Protein AF-A0A7W1ZGB7-F1 (afdb_monomer_lite)

Structure (mmCIF, N/CA/C/O backbone):
data_AF-A0A7W1ZGB7-F1
#
_entry.id   AF-A0A7W1ZGB7-F1
#
loop_
_atom_site.group_PDB
_atom_site.id
_atom_site.type_symbol
_atom_site.label_atom_id
_atom_site.label_alt_id
_atom_site.label_comp_id
_atom_site.label_asym_id
_atom_site.label_entity_id
_atom_site.label_seq_id
_atom_site.pdbx_PDB_ins_code
_atom_site.Cartn_x
_atom_site.Cartn_y
_atom_site.Cartn_z
_atom_site.occupancy
_atom_site.B_iso_or_equiv
_atom_site.auth_seq_id
_atom_site.auth_comp_id
_atom_site.auth_asym_id
_atom_site.auth_atom_id
_atom_site.pdbx_PDB_model_num
ATOM 1 N N . MET A 1 1 ? -25.748 7.408 22.560 1.00 82.69 1 MET A N 1
ATOM 2 C CA . MET A 1 1 ? -25.300 7.884 23.889 1.00 82.69 1 MET A CA 1
ATOM 3 C C . MET A 1 1 ? -26.314 7.495 24.973 1.00 82.69 1 MET A C 1
ATOM 5 O O . MET A 1 1 ? -27.475 7.252 24.640 1.00 82.69 1 MET A O 1
ATOM 9 N N . LEU A 1 2 ? -25.886 7.328 26.230 1.00 93.50 2 LEU A N 1
ATOM 10 C CA . LEU A 1 2 ? -26.780 7.116 27.385 1.00 93.50 2 LEU A CA 1
ATOM 11 C C . LEU A 1 2 ? -27.350 8.469 27.834 1.00 93.50 2 LEU A C 1
ATOM 13 O O . LEU A 1 2 ? -26.593 9.432 27.920 1.00 93.50 2 LEU A O 1
ATOM 17 N N . GLN A 1 3 ? -28.654 8.538 28.107 1.00 95.81 3 GLN A N 1
ATOM 18 C CA . GLN A 1 3 ? -29.353 9.766 28.513 1.00 95.81 3 GLN A CA 1
ATOM 19 C C . GLN A 1 3 ? -28.776 10.319 29.817 1.00 95.81 3 GLN A C 1
ATOM 21 O O . GLN A 1 3 ? -28.583 11.521 29.963 1.00 95.81 3 GLN A O 1
ATOM 26 N N . THR A 1 4 ? -28.405 9.428 30.739 1.00 94.75 4 THR A N 1
ATOM 27 C CA . THR A 1 4 ? -27.744 9.786 32.006 1.00 94.75 4 THR A CA 1
ATOM 28 C C . THR A 1 4 ? -26.385 10.477 31.829 1.00 94.75 4 THR A C 1
ATOM 30 O O . THR A 1 4 ? -25.900 11.122 32.759 1.00 94.75 4 THR A O 1
ATOM 33 N N . LEU A 1 5 ? -25.770 10.379 30.644 1.00 94.31 5 LEU A N 1
ATOM 34 C CA . LEU A 1 5 ? -24.453 10.945 30.339 1.00 94.31 5 LEU A CA 1
ATOM 35 C C . LEU A 1 5 ? -24.492 12.108 29.340 1.00 94.31 5 LEU A C 1
ATOM 37 O O . LEU A 1 5 ? -23.458 12.732 29.124 1.00 94.31 5 LEU A O 1
ATOM 41 N N . GLU A 1 6 ? -25.641 12.407 28.734 1.00 93.00 6 GLU A N 1
ATOM 42 C CA . GLU A 1 6 ? -25.754 13.365 27.622 1.00 93.00 6 GLU A CA 1
ATOM 43 C C . GLU A 1 6 ? -25.371 14.798 28.024 1.00 93.00 6 GLU A C 1
ATOM 45 O O . GLU A 1 6 ? -24.725 15.508 27.261 1.00 93.00 6 GLU A O 1
ATOM 50 N N . ASN A 1 7 ? -25.676 15.187 29.266 1.00 92.19 7 ASN A N 1
ATOM 51 C CA . ASN A 1 7 ? -25.374 16.518 29.803 1.00 92.19 7 ASN A CA 1
ATOM 52 C C . ASN A 1 7 ? -24.042 16.590 30.572 1.00 92.19 7 ASN A C 1
ATOM 54 O O . ASN A 1 7 ? -23.754 17.605 31.207 1.00 92.19 7 ASN A O 1
ATOM 58 N N . LYS A 1 8 ? -23.243 15.514 30.581 1.00 93.75 8 LYS A N 1
ATOM 59 C CA . LYS A 1 8 ? -21.970 15.469 31.314 1.00 93.75 8 LYS A CA 1
ATOM 60 C C . LYS A 1 8 ? -20.795 15.810 30.391 1.00 93.75 8 LYS A C 1
ATOM 62 O O . LYS A 1 8 ? -20.775 15.356 29.247 1.00 93.75 8 LYS A O 1
ATOM 67 N N . PRO A 1 9 ? -19.761 16.524 30.879 1.00 93.62 9 PRO A N 1
ATOM 68 C CA . PRO A 1 9 ? -18.512 16.678 30.142 1.00 93.62 9 PRO A CA 1
ATOM 69 C C . PRO A 1 9 ? -17.930 15.318 29.734 1.00 93.62 9 PRO A C 1
ATOM 71 O O . PRO A 1 9 ? -17.933 14.373 30.526 1.00 93.62 9 PRO A O 1
ATOM 74 N N . THR A 1 10 ? -17.349 15.227 28.535 1.00 90.75 10 THR A N 1
ATOM 75 C CA . THR A 1 10 ? -16.784 13.987 27.967 1.00 90.75 10 THR A CA 1
ATOM 76 C C . THR A 1 10 ? -15.859 13.236 28.936 1.00 90.75 10 THR A C 1
ATOM 78 O O . THR A 1 10 ? -15.907 12.011 29.023 1.00 90.75 10 THR A O 1
ATOM 81 N N . GLN A 1 11 ? -15.031 13.952 29.704 1.00 91.88 11 GLN A N 1
ATOM 82 C CA . GLN A 1 11 ? -14.134 13.348 30.699 1.00 91.88 11 GLN A CA 1
ATOM 83 C C . GLN A 1 11 ? -14.883 12.741 31.893 1.00 91.88 11 GLN A C 1
ATOM 85 O O . GLN A 1 11 ? -14.491 11.692 32.401 1.00 91.88 11 GLN A O 1
ATOM 90 N N . GLU A 1 12 ? -15.971 13.371 32.331 1.00 94.62 12 GLU A N 1
ATOM 91 C CA . GLU A 1 12 ? -16.813 12.852 33.406 1.00 94.62 12 GLU A CA 1
ATOM 92 C C . GLU A 1 12 ? -17.603 11.628 32.929 1.00 94.62 12 GLU A C 1
ATOM 94 O O . GLU A 1 12 ? -17.600 10.600 33.602 1.00 94.62 12 GLU A O 1
ATOM 99 N N . ALA A 1 13 ? -18.175 11.677 31.721 1.00 94.62 13 ALA A N 1
ATOM 100 C CA . ALA A 1 13 ? -18.846 10.528 31.114 1.00 94.62 13 ALA A CA 1
ATOM 101 C C . ALA A 1 13 ? -17.911 9.305 30.993 1.00 94.62 13 ALA A C 1
ATOM 103 O O . ALA A 1 13 ? -18.315 8.188 31.319 1.00 94.62 13 ALA A O 1
ATOM 104 N N . LYS A 1 14 ? -16.639 9.509 30.607 1.00 92.69 14 LYS A N 1
ATOM 105 C CA . LYS A 1 14 ? -15.610 8.448 30.581 1.00 92.69 14 LYS A CA 1
ATOM 106 C C . LYS A 1 14 ? -15.359 7.848 31.964 1.00 92.69 14 LYS A C 1
ATOM 108 O O . LYS A 1 14 ? -15.312 6.626 32.088 1.00 92.69 14 LYS A O 1
ATOM 113 N N . LYS A 1 15 ? -15.218 8.683 33.000 1.00 94.88 15 LYS A N 1
ATOM 114 C CA . LYS A 1 15 ? -15.019 8.231 34.389 1.00 94.88 15 LYS A CA 1
ATOM 115 C C . LYS A 1 15 ? -16.202 7.410 34.893 1.00 94.88 15 LYS A C 1
ATOM 117 O O . LYS A 1 15 ? -15.995 6.342 35.460 1.00 94.88 15 LYS A O 1
ATOM 122 N N . VAL A 1 16 ? -17.426 7.868 34.631 1.00 96.38 16 VAL A N 1
ATOM 123 C CA . VAL A 1 16 ? -18.655 7.160 35.014 1.00 96.38 16 VAL A CA 1
ATOM 124 C C . VAL A 1 16 ? -18.748 5.802 34.312 1.00 96.38 16 VAL A C 1
ATOM 126 O O . VAL A 1 16 ? -18.985 4.790 34.964 1.00 96.38 16 VAL A O 1
ATOM 129 N N . LEU A 1 17 ? -18.495 5.734 33.002 1.00 95.50 17 LEU A N 1
ATOM 130 C CA . LEU A 1 17 ? -18.497 4.459 32.275 1.00 95.50 17 LEU A CA 1
ATOM 131 C C . LEU A 1 17 ? -17.384 3.505 32.730 1.00 95.50 17 LEU A C 1
ATOM 133 O O . LEU A 1 17 ? -17.602 2.294 32.781 1.00 95.50 17 LEU A O 1
ATOM 137 N N . ALA A 1 18 ? -16.206 4.027 33.085 1.00 93.81 18 ALA A N 1
ATOM 138 C CA . ALA A 1 18 ? -15.126 3.228 33.659 1.00 93.81 18 ALA A CA 1
ATOM 139 C C . ALA A 1 18 ? -15.509 2.668 35.041 1.00 93.81 18 ALA A C 1
ATOM 141 O O . ALA A 1 18 ? -15.263 1.492 35.314 1.00 93.81 18 ALA A O 1
ATOM 142 N N . ALA A 1 19 ? -16.176 3.467 35.877 1.00 95.56 19 ALA A N 1
ATOM 143 C CA . ALA A 1 19 ? -16.722 3.023 37.157 1.00 95.56 19 ALA A CA 1
ATOM 144 C C . ALA A 1 19 ? -17.759 1.900 36.978 1.00 95.56 19 ALA A C 1
ATOM 146 O O . ALA A 1 19 ? -17.635 0.851 37.607 1.00 95.56 19 ALA A O 1
ATOM 147 N N . VAL A 1 20 ? -18.715 2.061 36.054 1.00 95.88 20 VAL A N 1
ATOM 148 C CA . VAL A 1 20 ? -19.714 1.023 35.726 1.00 95.88 20 VAL A CA 1
ATOM 149 C C . VAL A 1 20 ? -19.057 -0.233 35.145 1.00 95.88 20 VAL A C 1
ATOM 151 O O . VAL A 1 20 ? -19.453 -1.348 35.456 1.00 95.88 20 VAL A O 1
ATOM 154 N N . SER A 1 21 ? -18.014 -0.092 34.327 1.00 94.25 21 SER A N 1
ATOM 155 C CA . SER A 1 21 ? -17.273 -1.258 33.819 1.00 94.25 21 SER A CA 1
ATOM 156 C C . SER A 1 21 ? -16.608 -2.032 34.954 1.00 94.25 21 SER A C 1
ATOM 158 O O . SER A 1 21 ? -16.607 -3.259 34.959 1.00 94.25 21 SER A O 1
ATOM 160 N N . THR A 1 22 ? -16.098 -1.313 35.953 1.00 92.81 22 THR A N 1
ATOM 161 C CA . THR A 1 22 ? -15.449 -1.900 37.126 1.00 92.81 22 THR A CA 1
ATOM 162 C C . THR A 1 22 ? -16.459 -2.657 37.999 1.00 92.81 22 THR A C 1
ATOM 164 O O . THR A 1 22 ? -16.119 -3.725 38.496 1.00 92.81 22 THR A O 1
ATOM 167 N N . THR A 1 23 ? -17.715 -2.202 38.132 1.00 92.94 23 THR A N 1
ATOM 168 C CA . THR A 1 23 ? -18.752 -2.941 38.892 1.00 92.94 23 THR A CA 1
ATOM 169 C C . THR A 1 23 ? -19.219 -4.233 38.219 1.00 92.94 23 THR A C 1
ATOM 171 O O . THR A 1 23 ? -19.685 -5.140 38.903 1.00 92.94 23 THR A O 1
ATOM 174 N N . VAL A 1 24 ? -19.127 -4.328 36.890 1.00 92.50 24 VAL A N 1
ATOM 175 C CA . VAL A 1 24 ? -19.621 -5.489 36.125 1.00 92.50 24 VAL A CA 1
ATOM 176 C C . VAL A 1 24 ? -18.544 -6.565 35.947 1.00 92.50 24 VAL A C 1
ATOM 178 O O . VAL A 1 24 ? -18.868 -7.740 35.765 1.00 92.50 24 VAL A O 1
ATOM 181 N N . LEU A 1 25 ? -17.267 -6.183 35.998 1.00 90.25 25 LEU A N 1
ATOM 182 C CA . LEU A 1 25 ? -16.142 -7.104 35.862 1.00 90.25 25 LEU A CA 1
ATOM 183 C C . LEU A 1 25 ? -15.804 -7.794 37.196 1.00 90.25 25 LEU A C 1
ATOM 185 O O . LEU A 1 25 ? -15.984 -7.199 38.259 1.00 90.25 25 LEU A O 1
ATOM 189 N N . PRO A 1 26 ? -15.264 -9.030 37.168 1.00 86.31 26 PRO A N 1
ATOM 190 C CA . PRO A 1 26 ? -14.752 -9.679 38.370 1.00 86.31 26 PRO A CA 1
ATOM 191 C C . PRO A 1 26 ? -13.661 -8.817 39.010 1.00 86.31 26 PRO A C 1
ATOM 193 O O . PRO A 1 26 ? -12.644 -8.535 38.372 1.00 86.31 26 PRO A O 1
ATOM 196 N N . GLN A 1 27 ? -13.859 -8.408 40.263 1.00 82.25 27 GLN A N 1
ATOM 197 C CA . GLN A 1 27 ? -12.860 -7.647 41.003 1.00 82.25 27 GLN A CA 1
ATOM 198 C C . GLN A 1 27 ? -12.098 -8.555 41.967 1.00 82.25 27 GLN A C 1
ATOM 200 O O . GLN A 1 27 ? -12.702 -9.106 42.884 1.00 82.25 27 GLN A O 1
ATOM 205 N N . PRO A 1 28 ? -10.777 -8.719 41.787 1.00 81.06 28 PRO A N 1
ATOM 206 C CA . PRO A 1 28 ? -9.954 -9.462 42.737 1.00 81.06 28 PRO A CA 1
ATOM 207 C C . PRO A 1 28 ? -9.665 -8.679 44.030 1.00 81.06 28 PRO A C 1
ATOM 209 O O . PRO A 1 28 ? -9.098 -9.250 44.957 1.00 81.06 28 PRO A O 1
ATOM 212 N N . PHE A 1 29 ? -10.026 -7.392 44.097 1.00 86.00 29 PHE A N 1
ATOM 213 C CA . PHE A 1 29 ? -9.748 -6.507 45.228 1.00 86.00 29 PHE A CA 1
ATOM 214 C C . PHE A 1 29 ? -10.970 -5.649 45.559 1.00 86.00 29 PHE A C 1
ATOM 216 O O . PHE A 1 29 ? -11.677 -5.225 44.646 1.00 86.00 29 PHE A O 1
ATOM 223 N N . ASP A 1 30 ? -11.155 -5.329 46.839 1.00 83.88 30 ASP A N 1
ATOM 224 C CA . ASP A 1 30 ? -12.135 -4.338 47.281 1.00 83.88 30 ASP A CA 1
ATOM 225 C C . ASP A 1 30 ? -11.638 -2.936 46.913 1.00 83.88 30 ASP A C 1
ATOM 227 O O . ASP A 1 30 ? -10.814 -2.331 47.602 1.00 83.88 30 ASP A O 1
ATOM 231 N N . VAL A 1 31 ? -12.098 -2.428 45.770 1.00 85.50 31 VAL A N 1
ATOM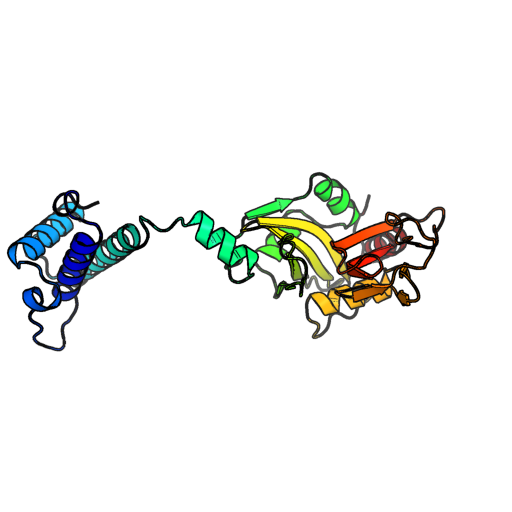 232 C CA . VAL A 1 31 ? -11.797 -1.071 45.311 1.00 85.50 31 VAL A CA 1
ATOM 233 C C . VAL A 1 31 ? -13.003 -0.184 45.585 1.00 85.50 31 VAL A C 1
ATOM 235 O O . VAL A 1 31 ? -14.086 -0.432 45.061 1.00 85.50 31 VAL A O 1
ATOM 238 N N . ASP A 1 32 ? -12.810 0.907 46.329 1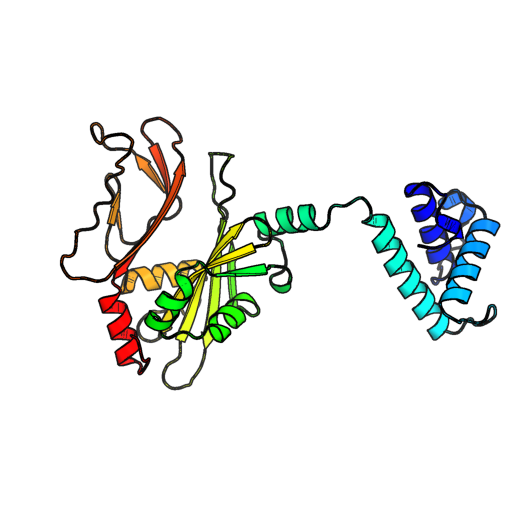.00 91.12 32 ASP A N 1
ATOM 239 C CA . ASP A 1 32 ? -13.798 1.985 46.387 1.00 91.12 32 ASP A CA 1
ATOM 240 C C . ASP A 1 32 ? -13.850 2.708 45.029 1.00 91.12 32 ASP A C 1
ATOM 242 O O . ASP A 1 32 ? -13.039 3.583 44.700 1.00 91.12 32 ASP A O 1
ATOM 246 N N . ILE A 1 33 ? -14.812 2.291 44.207 1.00 89.12 33 ILE A N 1
ATOM 247 C CA . ILE A 1 33 ? -15.031 2.785 42.846 1.00 89.12 33 ILE A CA 1
ATOM 248 C C . ILE A 1 33 ? -15.384 4.279 42.864 1.00 89.12 33 ILE A C 1
ATOM 250 O O . ILE A 1 33 ? -14.965 5.021 41.971 1.00 89.12 33 ILE A O 1
ATOM 254 N N . THR A 1 34 ? -16.119 4.739 43.879 1.00 89.50 34 THR A N 1
ATOM 255 C CA . THR A 1 34 ? -16.595 6.127 43.952 1.00 89.50 34 THR A CA 1
ATOM 256 C C . THR A 1 34 ? -15.434 7.096 44.142 1.00 89.50 34 THR A C 1
ATOM 258 O O . THR A 1 34 ? -15.279 8.035 43.354 1.00 89.50 34 THR A O 1
ATOM 261 N N . SER A 1 35 ? -14.543 6.797 45.091 1.00 90.12 35 SER A N 1
ATOM 262 C CA . SER A 1 35 ? -13.324 7.566 45.347 1.00 90.12 35 SER A CA 1
ATOM 263 C C . SER A 1 35 ? -12.351 7.510 44.165 1.00 90.12 35 SER A C 1
ATOM 265 O O . SER A 1 35 ? -11.866 8.545 43.702 1.00 90.12 35 SER A O 1
ATOM 267 N N . ARG A 1 36 ? -12.124 6.320 43.586 1.00 90.75 36 ARG A N 1
ATOM 268 C CA . ARG A 1 36 ? -11.161 6.133 42.485 1.00 90.75 36 ARG A CA 1
ATOM 269 C C . ARG A 1 36 ? -11.513 6.922 41.225 1.00 90.75 36 ARG A C 1
ATOM 271 O O . ARG A 1 36 ? -10.620 7.456 40.567 1.00 90.75 36 ARG A O 1
ATOM 278 N N . TYR A 1 37 ? -12.791 6.953 40.854 1.00 91.69 37 TYR A N 1
ATOM 279 C CA . TYR A 1 37 ? -13.240 7.593 39.614 1.00 91.69 37 TYR A CA 1
ATOM 280 C C . TYR A 1 37 ? -13.856 8.979 39.838 1.00 91.69 37 TYR A C 1
ATOM 282 O O . TYR A 1 37 ? -14.123 9.676 38.859 1.00 91.69 37 TYR A O 1
ATOM 290 N N . GLY A 1 38 ? -14.038 9.408 41.093 1.00 93.69 38 GLY A N 1
ATOM 291 C CA . GLY A 1 38 ? -14.676 10.680 41.435 1.00 93.69 38 GLY A CA 1
ATOM 292 C C . GLY A 1 38 ? -16.131 10.730 40.966 1.00 93.69 38 GLY A C 1
ATOM 293 O O . GLY A 1 38 ? -16.531 11.682 40.301 1.00 93.69 38 GLY A O 1
ATOM 294 N N . THR A 1 39 ? -16.897 9.672 41.240 1.00 94.50 39 THR A N 1
ATOM 295 C CA . THR A 1 39 ? -18.313 9.544 40.859 1.00 94.50 39 THR A CA 1
ATOM 296 C C . THR A 1 39 ? -19.152 9.050 42.036 1.00 94.50 39 THR A C 1
ATOM 298 O O . THR A 1 39 ? -18.599 8.564 43.016 1.00 94.50 39 THR A O 1
ATOM 301 N N . THR A 1 40 ? -20.479 9.167 41.961 1.00 95.75 40 THR A N 1
ATOM 302 C CA . THR A 1 40 ? -21.388 8.690 43.014 1.00 95.75 40 THR A CA 1
ATOM 303 C C . THR A 1 40 ? -21.944 7.311 42.680 1.00 95.75 40 THR A C 1
ATOM 305 O O . THR A 1 40 ? -22.178 6.989 41.513 1.00 95.75 40 THR A O 1
ATOM 308 N N . GLU A 1 41 ? -22.209 6.504 43.708 1.00 95.12 41 GLU A N 1
ATOM 309 C CA . GLU A 1 41 ? -22.845 5.191 43.551 1.00 95.12 41 GLU A CA 1
ATOM 310 C C . GLU A 1 41 ? -24.220 5.304 42.870 1.00 95.12 41 GLU A C 1
ATOM 312 O O . GLU A 1 41 ? -24.550 4.517 41.986 1.00 95.12 41 GLU A O 1
ATOM 317 N N . GLU A 1 42 ? -24.983 6.355 43.189 1.00 96.50 42 GLU A N 1
ATOM 318 C CA . GLU A 1 42 ? -26.256 6.675 42.534 1.00 96.50 42 GLU A CA 1
ATOM 319 C C . GLU A 1 42 ? -26.097 6.862 41.017 1.00 96.50 42 GLU A C 1
ATOM 321 O O . GLU A 1 42 ? -26.870 6.304 40.235 1.00 96.50 42 GLU A O 1
ATOM 326 N N . THR A 1 43 ? -25.063 7.592 40.582 1.00 95.56 43 THR A N 1
ATOM 327 C CA . THR A 1 43 ? -24.790 7.800 39.152 1.00 95.56 43 THR A CA 1
ATOM 328 C C . THR A 1 43 ? -24.437 6.479 38.473 1.00 95.56 43 THR A C 1
ATOM 330 O O . THR A 1 43 ? -24.973 6.170 37.410 1.00 95.56 43 THR A O 1
ATOM 333 N N . VAL A 1 44 ? -23.568 5.675 39.094 1.00 96.31 44 VAL A N 1
ATOM 334 C CA . VAL A 1 44 ? -23.162 4.357 38.580 1.00 96.31 44 VAL A CA 1
ATOM 335 C C . VAL A 1 44 ? -24.373 3.430 38.437 1.00 96.31 44 VAL A C 1
ATOM 337 O O . VAL A 1 44 ? -24.571 2.836 37.375 1.00 96.31 44 VAL A O 1
ATOM 340 N N . ASN A 1 45 ? -25.226 3.360 39.460 1.00 96.06 45 ASN A N 1
ATOM 341 C CA . ASN A 1 45 ? -26.428 2.528 39.461 1.00 96.06 45 ASN A CA 1
ATOM 342 C C . ASN A 1 45 ? -27.461 3.001 38.431 1.00 96.06 45 ASN A C 1
ATOM 344 O O . ASN A 1 45 ? -28.043 2.176 37.727 1.00 96.06 45 ASN A O 1
ATOM 348 N N . SER A 1 46 ? -27.646 4.315 38.281 1.00 97.19 46 SER A N 1
ATOM 349 C CA . SER A 1 46 ? -28.543 4.901 37.277 1.00 97.19 46 SER A CA 1
ATOM 350 C C . SER A 1 46 ? -28.100 4.567 35.846 1.00 97.19 46 SER A C 1
ATOM 352 O O . SER A 1 46 ? -28.904 4.121 35.022 1.00 97.19 46 SER A O 1
ATOM 354 N N . VAL A 1 47 ? -26.798 4.680 35.566 1.00 97.12 47 VAL A N 1
ATOM 355 C CA . VAL A 1 47 ? -26.210 4.341 34.260 1.00 97.12 47 VAL A CA 1
ATOM 356 C C . VAL A 1 47 ? -26.332 2.841 33.983 1.00 97.12 47 VAL A C 1
ATOM 358 O O . VAL A 1 47 ? -26.748 2.449 32.893 1.00 97.12 47 VAL A O 1
ATOM 361 N N . LEU A 1 48 ? -26.032 1.985 34.966 1.00 97.25 48 LEU A N 1
ATOM 362 C CA . LEU A 1 48 ? -26.175 0.533 34.826 1.00 97.25 48 LEU A CA 1
ATOM 363 C C . LEU A 1 48 ? -27.637 0.119 34.595 1.00 97.25 48 LEU A C 1
ATOM 365 O O . LEU A 1 48 ? -27.911 -0.728 33.740 1.00 97.25 48 LEU A O 1
ATOM 369 N N . ALA A 1 49 ? -28.581 0.736 35.309 1.00 97.75 49 ALA A N 1
ATOM 370 C CA . ALA A 1 49 ? -30.009 0.500 35.129 1.00 97.75 49 ALA A CA 1
ATOM 371 C C . ALA A 1 49 ? -30.481 0.916 33.727 1.00 97.75 49 ALA A C 1
ATOM 373 O O . ALA A 1 49 ? -31.254 0.187 33.097 1.00 97.75 49 ALA A O 1
ATOM 374 N N . GLU A 1 50 ? -29.986 2.044 33.205 1.00 98.12 50 GLU A N 1
ATOM 375 C CA . GLU A 1 50 ? -30.251 2.465 31.829 1.00 98.12 50 GLU A CA 1
ATOM 376 C C . GLU A 1 50 ? -29.697 1.458 30.808 1.00 98.12 50 GLU A C 1
ATOM 378 O O . GLU A 1 50 ? -30.413 1.097 29.870 1.00 98.12 50 GLU A O 1
ATOM 383 N N . ILE A 1 51 ? -28.462 0.972 30.990 1.00 97.69 51 ILE A N 1
ATOM 384 C CA . ILE A 1 51 ? -27.847 -0.033 30.106 1.00 97.69 51 ILE A CA 1
ATOM 385 C C . ILE A 1 51 ? -28.680 -1.316 30.093 1.00 97.69 51 ILE A C 1
ATOM 387 O O . ILE A 1 51 ? -29.036 -1.805 29.019 1.00 97.69 51 ILE A O 1
ATOM 391 N N . ARG A 1 52 ? -29.052 -1.836 31.270 1.00 98.00 52 ARG A N 1
ATOM 392 C CA . ARG A 1 52 ? -29.910 -3.026 31.391 1.00 98.00 52 ARG A CA 1
ATOM 393 C C . ARG A 1 52 ? -31.234 -2.840 30.654 1.00 98.00 52 ARG A C 1
ATOM 395 O O . ARG A 1 52 ? -31.610 -3.698 29.859 1.00 98.00 52 ARG A O 1
ATOM 402 N N . ARG A 1 53 ? -31.892 -1.688 30.836 1.00 98.25 53 ARG A N 1
ATOM 403 C CA . ARG A 1 53 ? -33.136 -1.339 30.133 1.00 98.25 53 ARG A CA 1
ATOM 404 C C . ARG A 1 53 ? -32.950 -1.314 28.614 1.00 98.25 53 ARG A C 1
ATOM 406 O O . ARG A 1 53 ? -33.775 -1.881 27.906 1.00 98.25 53 ARG A O 1
ATOM 413 N N . LYS A 1 54 ? -31.872 -0.703 28.107 1.00 97.69 54 LYS A N 1
ATOM 414 C CA . LYS A 1 54 ? -31.574 -0.660 26.662 1.00 97.69 54 LYS A CA 1
ATOM 415 C C . LYS A 1 54 ? -31.293 -2.039 26.066 1.00 97.69 54 LYS A C 1
ATOM 417 O O . LYS A 1 54 ? -31.658 -2.285 24.923 1.00 97.69 54 LYS A O 1
ATOM 422 N N . LEU A 1 55 ? -30.658 -2.925 26.829 1.00 97.50 55 LEU A N 1
ATOM 423 C CA . LEU A 1 55 ? -30.325 -4.284 26.396 1.00 97.50 55 LEU A CA 1
ATOM 424 C C . LEU A 1 55 ? -31.456 -5.302 26.630 1.00 97.50 55 LEU A C 1
ATOM 426 O O . LEU A 1 55 ? -31.296 -6.467 26.266 1.00 97.50 55 LEU A O 1
ATOM 430 N N . GLY A 1 56 ? -32.575 -4.894 27.243 1.00 97.94 56 GLY A N 1
ATOM 431 C CA . GLY A 1 56 ? -33.678 -5.793 27.597 1.00 97.94 56 GLY A CA 1
ATOM 432 C C . GLY A 1 56 ? -33.311 -6.821 28.675 1.00 97.94 56 GLY A C 1
ATOM 433 O O . GLY A 1 56 ? -33.829 -7.933 28.665 1.00 97.94 56 GLY A O 1
ATOM 434 N N . ILE A 1 57 ? -32.389 -6.477 29.578 1.00 98.12 57 ILE A N 1
ATOM 435 C CA . ILE A 1 57 ? -31.907 -7.347 30.659 1.00 98.12 57 ILE A CA 1
ATOM 436 C C . ILE A 1 57 ? -32.677 -7.013 31.944 1.00 98.12 57 ILE A C 1
ATOM 438 O O . ILE A 1 57 ? -32.740 -5.850 32.347 1.00 98.12 57 ILE A O 1
ATOM 442 N N . ALA A 1 58 ? -33.244 -8.023 32.612 1.00 98.06 58 ALA A N 1
ATOM 443 C CA . ALA A 1 58 ? -33.940 -7.836 33.889 1.00 98.06 58 ALA A CA 1
ATOM 444 C C . ALA A 1 58 ? -32.976 -7.327 34.978 1.00 98.06 58 ALA A C 1
ATOM 446 O O . ALA A 1 58 ? -31.792 -7.651 34.960 1.00 98.06 58 ALA A O 1
ATOM 447 N N . GLN A 1 59 ? -33.449 -6.536 35.947 1.00 96.12 59 GLN A N 1
ATOM 448 C CA . GLN A 1 59 ? -32.564 -5.909 36.950 1.00 96.12 59 GLN A CA 1
ATOM 449 C C . GLN A 1 59 ? -31.818 -6.922 37.832 1.00 96.12 59 GLN A C 1
ATOM 451 O O . GLN A 1 59 ? -30.672 -6.690 38.203 1.00 96.12 59 GLN A O 1
ATOM 456 N N . ASN A 1 60 ? -32.441 -8.067 38.100 1.00 96.12 60 ASN A N 1
ATOM 457 C CA . ASN A 1 60 ? -31.900 -9.173 38.890 1.00 96.12 60 ASN A CA 1
ATOM 458 C C . ASN A 1 60 ? -31.214 -10.265 38.045 1.00 96.12 60 ASN A C 1
ATOM 460 O O . ASN A 1 60 ? -30.834 -11.304 38.582 1.00 96.12 60 ASN A O 1
ATOM 464 N N . ASP A 1 61 ? -31.066 -10.076 36.729 1.00 97.19 61 ASP A N 1
ATOM 465 C CA . ASP A 1 61 ? -30.340 -11.024 35.882 1.00 97.19 61 ASP A CA 1
ATOM 466 C C . ASP A 1 61 ? -28.828 -10.820 36.054 1.00 97.19 61 ASP A C 1
ATOM 468 O O . ASP A 1 61 ? -28.242 -9.846 35.567 1.00 97.19 61 ASP A O 1
ATOM 472 N N . HIS A 1 62 ? -28.199 -11.734 36.786 1.00 95.19 62 HIS A N 1
ATOM 473 C CA . HIS A 1 62 ? -26.753 -11.776 37.008 1.00 95.19 62 HIS A CA 1
ATOM 474 C C . HIS A 1 62 ? -26.084 -12.915 36.226 1.00 95.19 62 HIS A C 1
ATOM 476 O O . HIS A 1 62 ? -24.976 -13.336 36.558 1.00 95.19 62 HIS A O 1
ATOM 482 N N . SER A 1 63 ? -26.748 -13.442 35.193 1.00 96.25 63 SER A N 1
ATOM 483 C CA . SER A 1 63 ? -26.181 -14.493 34.353 1.00 96.25 63 SER A CA 1
ATOM 484 C C . SER A 1 63 ? -24.920 -14.014 33.623 1.00 96.25 63 SER A C 1
ATOM 486 O O . SER A 1 63 ? -24.771 -12.838 33.276 1.00 96.25 63 SER A O 1
ATOM 488 N N . ARG A 1 64 ? -24.014 -14.952 33.308 1.00 94.69 64 ARG A N 1
ATOM 489 C CA . ARG A 1 64 ? -22.815 -14.661 32.498 1.00 94.69 64 ARG A CA 1
ATOM 490 C C . ARG A 1 64 ? -23.165 -14.047 31.140 1.00 94.69 64 ARG A C 1
ATOM 492 O O . ARG A 1 64 ? -22.430 -13.203 30.640 1.00 94.69 64 ARG A O 1
ATOM 499 N N . GLN A 1 65 ? -24.290 -14.453 30.550 1.00 96.69 65 GLN A N 1
ATOM 500 C CA . GLN A 1 65 ? -24.749 -13.921 29.269 1.00 96.69 65 GLN A CA 1
ATOM 501 C C . GLN A 1 65 ? -25.161 -12.446 29.384 1.00 96.69 65 GLN A C 1
ATOM 503 O O . GLN A 1 65 ? -24.782 -11.645 28.529 1.00 96.69 65 GLN A O 1
ATOM 508 N N . ALA A 1 66 ? -25.895 -12.076 30.438 1.00 96.25 66 ALA A N 1
ATOM 509 C CA . ALA A 1 66 ? -26.243 -10.685 30.716 1.00 96.25 66 ALA A CA 1
ATOM 510 C C . ALA A 1 66 ? -24.992 -9.831 30.965 1.00 96.25 66 ALA A C 1
ATOM 512 O O . ALA A 1 66 ? -24.848 -8.768 30.361 1.00 96.25 66 ALA A O 1
ATOM 513 N N . GLN A 1 67 ? -24.054 -10.325 31.780 1.00 95.19 67 GLN A N 1
ATOM 514 C CA . GLN A 1 67 ? -22.778 -9.648 32.034 1.00 95.19 67 GLN A CA 1
ATOM 515 C C . GLN A 1 67 ? -21.981 -9.421 30.743 1.00 95.19 67 GLN A C 1
ATOM 517 O O . GLN A 1 67 ? -21.550 -8.297 30.499 1.00 95.19 67 GLN A O 1
ATOM 522 N N . SER A 1 68 ? -21.849 -10.439 29.883 1.00 94.75 68 SER A N 1
ATOM 523 C CA . SER A 1 68 ? -21.153 -10.312 28.593 1.00 94.75 68 SER A CA 1
ATOM 524 C C . SER A 1 68 ? -21.762 -9.208 27.730 1.00 94.75 68 SER A C 1
ATOM 526 O O . SER A 1 68 ? -21.044 -8.332 27.262 1.00 94.75 68 SER A O 1
ATOM 528 N N . LYS A 1 69 ? -23.094 -9.186 27.585 1.00 96.94 69 LYS A N 1
ATOM 529 C CA . LYS A 1 69 ? -23.791 -8.150 26.804 1.00 96.94 69 LYS A CA 1
ATOM 530 C C . LYS A 1 69 ? -23.568 -6.742 27.364 1.00 96.94 69 LYS A C 1
ATOM 532 O O . LYS A 1 69 ? -23.415 -5.797 26.593 1.00 96.94 69 LYS A O 1
ATOM 537 N N . ILE A 1 70 ? -23.565 -6.594 28.691 1.00 97.25 70 ILE A N 1
ATOM 538 C CA . ILE A 1 70 ? -23.301 -5.308 29.352 1.00 97.25 70 ILE A CA 1
ATOM 539 C C . ILE A 1 70 ? -21.857 -4.864 29.095 1.00 97.25 70 ILE A C 1
ATOM 541 O O . ILE A 1 70 ? -21.639 -3.707 28.744 1.00 97.25 70 ILE A O 1
ATOM 545 N N . VAL A 1 71 ? -20.882 -5.770 29.220 1.00 95.19 71 VAL A N 1
ATOM 546 C CA . VAL A 1 71 ? -19.464 -5.481 28.950 1.00 95.19 71 VAL A CA 1
ATOM 547 C C . VAL A 1 71 ? -19.251 -5.081 27.489 1.00 95.19 71 VAL A C 1
ATOM 549 O O . VAL A 1 71 ? -18.592 -4.074 27.235 1.00 95.19 71 VAL A O 1
ATOM 552 N N . ASP A 1 72 ? -19.856 -5.793 26.537 1.00 94.50 72 ASP A N 1
ATOM 553 C CA . ASP A 1 72 ? -19.775 -5.459 25.110 1.00 94.50 72 ASP A CA 1
ATOM 554 C C . ASP A 1 72 ? -20.357 -4.064 24.831 1.00 94.50 72 ASP A C 1
ATOM 556 O O . ASP A 1 72 ? -19.749 -3.244 24.138 1.00 94.50 72 ASP A O 1
ATOM 560 N N . PHE A 1 73 ? -21.513 -3.750 25.425 1.00 96.50 73 PHE A N 1
ATOM 561 C CA . PHE A 1 73 ? -22.138 -2.433 25.307 1.00 96.50 73 PHE A CA 1
ATOM 562 C C . PHE A 1 73 ? -21.267 -1.318 25.903 1.00 96.50 73 PHE A C 1
ATOM 564 O O . PHE A 1 73 ? -21.094 -0.263 25.284 1.00 96.50 73 PHE A O 1
ATOM 571 N N . LEU A 1 74 ? -20.706 -1.541 27.095 1.00 95.38 74 LEU A N 1
ATOM 572 C CA . LEU A 1 74 ? -19.816 -0.594 27.766 1.00 95.38 74 LEU A CA 1
ATOM 573 C C . LEU A 1 74 ? -18.540 -0.361 26.960 1.00 95.38 74 LEU A C 1
ATOM 575 O O . LEU A 1 74 ? -18.156 0.789 26.775 1.00 95.38 74 LEU A O 1
ATOM 579 N N . SER A 1 75 ? -17.927 -1.420 26.431 1.00 91.56 75 SER A N 1
ATOM 580 C CA . SER A 1 75 ? -16.733 -1.349 25.584 1.00 91.56 75 SER A CA 1
ATOM 581 C C . SER A 1 75 ? -16.976 -0.514 24.321 1.00 91.56 75 SER A C 1
ATOM 583 O O . SER A 1 75 ? -16.193 0.389 24.000 1.00 91.56 75 SER A O 1
ATOM 585 N N . ASN A 1 76 ? -18.111 -0.739 23.649 1.00 91.94 76 ASN A N 1
ATOM 586 C CA . ASN A 1 76 ? -18.521 0.046 22.484 1.00 91.94 76 ASN A CA 1
ATOM 587 C C . ASN A 1 76 ? -18.779 1.515 22.849 1.00 91.94 76 ASN A C 1
ATOM 589 O O . ASN A 1 76 ? -18.239 2.410 22.202 1.00 91.94 76 ASN A O 1
ATOM 593 N N . THR A 1 77 ? -19.522 1.778 23.928 1.00 93.19 77 THR A N 1
ATOM 594 C CA . THR A 1 77 ? -19.845 3.149 24.369 1.00 93.19 77 THR A CA 1
ATOM 595 C C . THR A 1 77 ? -18.595 3.911 24.823 1.00 93.19 77 THR A C 1
ATOM 597 O O . THR A 1 77 ? -18.412 5.079 24.477 1.00 93.19 77 THR A O 1
ATOM 600 N N . LEU A 1 78 ? -17.699 3.260 25.572 1.00 89.94 78 LEU A N 1
ATOM 601 C CA . LEU A 1 78 ? -16.410 3.827 25.970 1.00 89.94 78 LEU A CA 1
ATOM 602 C C . LEU A 1 78 ? -15.560 4.147 24.749 1.00 89.94 78 LEU A C 1
ATOM 604 O O . LEU A 1 78 ? -14.968 5.222 24.708 1.00 89.94 78 LEU A O 1
ATOM 608 N N . SER A 1 79 ? -15.518 3.262 23.752 1.00 86.50 79 SER A N 1
ATOM 609 C CA . SER A 1 79 ? -14.813 3.524 22.496 1.00 86.50 79 SER A CA 1
ATOM 610 C C . SER A 1 79 ? -15.412 4.725 21.762 1.00 86.50 79 SER A C 1
ATOM 612 O O . SER A 1 79 ? -14.677 5.630 21.376 1.00 86.50 79 SER A O 1
ATOM 614 N N . GLU A 1 80 ? -16.737 4.790 21.622 1.00 88.50 80 GLU A N 1
ATOM 615 C CA . GLU A 1 80 ? -17.427 5.918 20.984 1.00 88.50 80 GLU A CA 1
ATOM 616 C C . GLU A 1 80 ? -17.086 7.254 21.649 1.00 88.50 80 GLU A C 1
ATOM 618 O O . GLU A 1 80 ? -16.655 8.175 20.963 1.00 88.50 80 GLU A O 1
ATOM 623 N N . ILE A 1 81 ? -17.197 7.348 22.977 1.00 88.62 81 ILE A N 1
ATOM 624 C CA . ILE A 1 81 ? -16.912 8.586 23.719 1.00 88.62 81 ILE A CA 1
ATOM 625 C C . ILE A 1 81 ? -15.405 8.884 23.768 1.00 88.62 81 ILE A C 1
ATOM 627 O O . ILE A 1 81 ? -14.983 10.041 23.752 1.00 88.62 81 ILE A O 1
ATOM 631 N N . THR A 1 82 ? -14.555 7.857 23.825 1.00 83.50 82 THR A N 1
ATOM 632 C CA . THR A 1 82 ? -13.092 8.026 23.815 1.00 83.50 82 THR A CA 1
ATOM 633 C C . THR A 1 82 ? -12.600 8.615 22.509 1.00 83.50 82 THR A C 1
ATOM 635 O O . THR A 1 82 ? -11.729 9.484 22.540 1.00 83.50 82 THR A O 1
ATOM 638 N N . PHE A 1 83 ? -13.206 8.209 21.397 1.00 83.19 83 PHE A N 1
ATOM 639 C CA . PHE A 1 83 ? -12.834 8.647 20.059 1.00 83.19 83 PHE A CA 1
ATOM 640 C C . PHE A 1 83 ? -13.803 9.672 19.453 1.00 83.19 83 PHE A C 1
ATOM 642 O O . PHE A 1 83 ? -13.695 9.934 18.260 1.00 83.19 83 PHE A O 1
ATOM 649 N N . ALA A 1 84 ? -14.722 10.254 20.235 1.00 82.19 84 ALA A N 1
ATOM 650 C CA . ALA A 1 84 ? -15.697 11.233 19.742 1.00 82.19 84 ALA A CA 1
ATOM 651 C C . ALA A 1 84 ? -15.017 12.483 19.160 1.00 82.19 84 ALA A C 1
ATOM 653 O O . ALA A 1 84 ? -15.379 12.933 18.078 1.00 82.19 84 ALA A O 1
ATOM 654 N N . ASP A 1 85 ? -13.976 12.973 19.838 1.00 81.06 85 ASP A N 1
ATOM 655 C CA . ASP A 1 85 ? -13.197 14.148 19.419 1.00 81.06 85 ASP A CA 1
ATOM 656 C C . ASP A 1 85 ? -12.030 13.789 18.484 1.00 81.06 85 ASP A C 1
ATOM 658 O O . ASP A 1 85 ? -11.299 14.656 18.006 1.00 81.06 85 ASP A O 1
ATOM 662 N N . VAL A 1 86 ? -11.803 12.493 18.249 1.00 84.38 86 VAL A N 1
ATOM 663 C CA . VAL A 1 86 ? -10.738 12.035 17.363 1.00 84.38 86 VAL A CA 1
ATOM 664 C C . VAL A 1 86 ? -11.294 11.979 15.954 1.00 84.38 86 VAL A C 1
ATOM 666 O O . VAL A 1 86 ? -12.114 11.120 15.632 1.00 84.38 86 VAL A O 1
ATOM 669 N N . ASP A 1 87 ? -10.782 12.845 15.084 1.00 88.06 87 ASP A N 1
ATOM 670 C CA . ASP A 1 87 ? -11.034 12.735 13.654 1.00 88.06 87 ASP A CA 1
ATOM 671 C C . ASP A 1 87 ? -10.436 11.415 13.133 1.00 88.06 87 ASP A C 1
ATOM 673 O O . ASP A 1 87 ? -9.243 11.290 12.833 1.00 88.06 87 ASP A O 1
ATOM 677 N N . LYS A 1 88 ? -11.289 10.387 13.059 1.00 88.12 88 LYS A N 1
ATOM 678 C CA . LYS A 1 88 ? -10.931 9.048 12.578 1.00 88.12 88 LYS A CA 1
ATOM 679 C C . LYS A 1 88 ? -10.364 9.107 11.162 1.00 88.12 88 LYS A C 1
ATOM 681 O O . LYS A 1 88 ? -9.496 8.298 10.841 1.00 88.12 88 LYS A O 1
ATOM 686 N N . MET A 1 89 ? -10.818 10.046 10.331 1.00 89.88 89 MET A N 1
ATOM 687 C CA . MET A 1 89 ? -10.314 10.214 8.971 1.00 89.88 89 MET A CA 1
ATOM 688 C C . MET A 1 89 ? -8.902 10.786 8.993 1.00 89.88 89 MET A C 1
ATOM 690 O O . MET A 1 89 ? -8.028 10.218 8.343 1.00 89.88 89 MET A O 1
ATOM 694 N N . ALA A 1 90 ? -8.632 11.799 9.818 1.00 90.94 90 ALA A N 1
ATOM 695 C CA . ALA A 1 90 ? -7.277 12.320 10.008 1.00 90.94 90 ALA A CA 1
ATOM 696 C C . ALA A 1 90 ? -6.318 11.260 10.581 1.00 90.94 90 ALA A C 1
ATOM 698 O O . ALA A 1 90 ? -5.167 11.151 10.149 1.00 90.94 90 ALA A O 1
ATOM 699 N N . VAL A 1 91 ? -6.779 10.424 11.521 1.00 90.31 91 VAL A N 1
ATOM 700 C CA . VAL A 1 91 ? -5.974 9.309 12.047 1.00 90.31 91 VAL A CA 1
ATOM 701 C C . VAL A 1 91 ? -5.685 8.278 10.959 1.00 90.31 91 VAL A C 1
ATOM 703 O O . VAL A 1 91 ? -4.532 7.867 10.819 1.00 90.31 91 VAL A O 1
ATOM 706 N N . ARG A 1 92 ? -6.691 7.880 10.170 1.00 93.56 92 ARG A N 1
ATOM 707 C CA . ARG A 1 92 ? -6.511 6.943 9.049 1.00 93.56 92 ARG A CA 1
ATOM 708 C C . ARG A 1 92 ? -5.582 7.511 7.987 1.00 93.56 92 ARG A C 1
ATOM 710 O O . ARG A 1 92 ? -4.687 6.793 7.563 1.00 93.56 92 ARG A O 1
ATOM 717 N N . ALA A 1 93 ? -5.738 8.781 7.624 1.00 92.00 93 ALA A N 1
ATOM 718 C CA . ALA A 1 93 ? -4.862 9.480 6.693 1.00 92.00 93 ALA A CA 1
ATOM 719 C C . ALA A 1 93 ? -3.411 9.466 7.182 1.00 92.00 93 ALA A C 1
ATOM 721 O O . ALA A 1 93 ? -2.519 9.023 6.467 1.00 92.00 93 ALA A O 1
ATOM 722 N N . ARG A 1 94 ? -3.171 9.832 8.446 1.00 90.56 94 ARG A N 1
ATOM 723 C CA . ARG A 1 94 ? -1.827 9.827 9.041 1.00 90.56 94 ARG A CA 1
ATOM 724 C C . ARG A 1 94 ? -1.205 8.431 9.099 1.00 90.56 94 ARG A C 1
ATOM 726 O O . ARG A 1 94 ? -0.019 8.280 8.808 1.00 90.56 94 ARG A O 1
ATOM 733 N N . LEU A 1 95 ? -1.969 7.421 9.522 1.00 93.38 95 LEU A N 1
ATOM 734 C CA . LEU A 1 95 ? -1.496 6.033 9.566 1.00 93.38 95 LEU A CA 1
ATOM 735 C C . LEU A 1 95 ? -1.224 5.502 8.159 1.00 93.38 95 LEU A C 1
ATOM 737 O O . LEU A 1 95 ? -0.198 4.863 7.938 1.00 93.38 95 LEU A O 1
ATOM 741 N N . GLY A 1 96 ? -2.114 5.806 7.216 1.00 93.38 96 GLY A N 1
ATOM 742 C CA . GLY A 1 96 ? -1.985 5.420 5.821 1.00 93.38 96 GLY A CA 1
ATOM 743 C C . GLY A 1 96 ? -0.744 6.047 5.205 1.00 93.38 96 GLY A C 1
ATOM 744 O O . GLY A 1 96 ? 0.128 5.332 4.733 1.00 93.38 96 GLY A O 1
ATOM 745 N N . GLN A 1 97 ? -0.542 7.351 5.366 1.00 89.50 97 GLN A N 1
ATOM 746 C CA . GLN A 1 97 ? 0.638 8.041 4.855 1.00 89.50 97 GLN A CA 1
ATOM 747 C C . GLN A 1 97 ? 1.952 7.431 5.367 1.00 89.50 97 GLN A C 1
ATOM 749 O O . GLN A 1 97 ? 2.911 7.267 4.608 1.00 89.50 97 GLN A O 1
ATOM 754 N N . ARG A 1 98 ? 1.986 7.029 6.642 1.00 89.94 98 ARG A N 1
ATOM 755 C CA . ARG A 1 98 ? 3.138 6.361 7.268 1.00 89.94 98 ARG A CA 1
ATOM 756 C C . ARG A 1 98 ? 3.340 4.910 6.823 1.00 89.94 98 ARG A C 1
ATOM 758 O O . ARG A 1 98 ? 4.408 4.363 7.095 1.00 89.94 98 ARG A O 1
ATOM 765 N N . GLY A 1 99 ? 2.361 4.299 6.157 1.00 92.19 99 GLY A N 1
ATOM 766 C CA . GLY A 1 99 ? 2.361 2.874 5.827 1.00 92.19 99 GLY A CA 1
ATOM 767 C C . GLY A 1 99 ? 2.029 1.969 7.018 1.00 92.19 99 GLY A C 1
ATOM 768 O O . GLY A 1 99 ? 2.297 0.778 6.958 1.00 92.19 99 GLY A O 1
ATOM 769 N N . ASP A 1 100 ? 1.470 2.519 8.098 1.00 94.88 100 ASP A N 1
ATOM 770 C CA . ASP A 1 100 ? 1.142 1.774 9.324 1.00 94.88 100 ASP A CA 1
ATOM 771 C C . ASP A 1 100 ? -0.348 1.366 9.368 1.00 94.88 100 ASP A C 1
ATOM 773 O O . ASP A 1 100 ? -0.796 0.679 10.288 1.00 94.88 100 ASP A O 1
ATOM 777 N N . LEU A 1 101 ? -1.151 1.814 8.396 1.00 94.88 101 LEU A N 1
ATOM 778 C CA . LEU A 1 101 ? -2.555 1.429 8.270 1.00 94.88 101 LEU A CA 1
ATOM 779 C C . LEU A 1 101 ? -2.665 -0.021 7.777 1.00 94.88 101 LEU A C 1
ATOM 781 O O . LEU A 1 101 ? -1.940 -0.440 6.878 1.00 94.88 101 LEU A O 1
ATOM 785 N N . ARG A 1 102 ? -3.607 -0.788 8.335 1.00 95.38 102 ARG A N 1
ATOM 786 C CA . ARG A 1 102 ? -3.902 -2.141 7.843 1.00 95.38 102 ARG A CA 1
ATOM 787 C C . ARG A 1 102 ? -4.426 -2.101 6.403 1.00 95.38 102 ARG A C 1
ATOM 789 O O . ARG A 1 102 ? -5.186 -1.205 6.039 1.00 95.38 102 ARG A O 1
ATOM 796 N N . LEU A 1 103 ? -4.077 -3.107 5.602 1.00 95.12 103 LEU A N 1
ATOM 797 C CA . LEU A 1 103 ? -4.395 -3.158 4.166 1.00 95.12 103 LEU A CA 1
ATOM 798 C C . LEU A 1 103 ? -5.898 -3.145 3.844 1.00 95.12 103 LEU A C 1
ATOM 800 O O . LEU A 1 103 ? -6.328 -2.549 2.855 1.00 95.12 103 LEU A O 1
ATOM 804 N N . ASP A 1 104 ? -6.721 -3.757 4.694 1.00 94.94 104 ASP A N 1
ATOM 805 C CA . ASP A 1 104 ? -8.181 -3.761 4.568 1.00 94.94 104 ASP A CA 1
ATOM 806 C C . ASP A 1 104 ? -8.805 -2.374 4.779 1.00 94.94 104 ASP A C 1
ATOM 808 O O . ASP A 1 104 ? -9.898 -2.101 4.284 1.00 94.94 104 ASP A O 1
ATOM 812 N N . LEU A 1 105 ? -8.091 -1.468 5.450 1.00 95.62 105 LEU A N 1
ATOM 813 C CA . LEU A 1 105 ? -8.563 -0.121 5.747 1.00 95.62 105 LEU A CA 1
ATOM 814 C C . LEU A 1 105 ? -8.197 0.918 4.682 1.00 95.62 105 LEU A C 1
ATOM 816 O O . LEU A 1 105 ? -8.715 2.033 4.783 1.00 95.62 105 LEU A O 1
ATOM 820 N N . TYR A 1 106 ? -7.361 0.582 3.694 1.00 96.69 106 TYR A N 1
ATOM 821 C CA . TYR A 1 106 ? -7.116 1.455 2.544 1.00 96.69 106 TYR A CA 1
ATOM 822 C C . TYR A 1 106 ? -8.275 1.409 1.543 1.00 96.69 106 TYR A C 1
ATOM 824 O O . TYR A 1 106 ? -8.904 0.364 1.316 1.00 96.69 106 TYR A O 1
ATOM 832 N N . GLU A 1 107 ? -8.511 2.540 0.886 1.00 96.88 107 GLU A N 1
ATOM 833 C CA . GLU A 1 107 ? -9.369 2.636 -0.291 1.00 96.88 107 GLU A CA 1
ATOM 834 C C . GLU A 1 107 ? -8.517 2.499 -1.559 1.00 96.88 107 GLU A C 1
ATOM 836 O O . GLU A 1 107 ? -7.560 3.241 -1.774 1.00 96.88 107 GLU A O 1
ATOM 841 N N . ILE A 1 108 ? -8.857 1.522 -2.400 1.00 97.19 108 ILE A N 1
ATOM 842 C CA . ILE A 1 108 ? -8.132 1.247 -3.643 1.00 97.19 108 ILE A CA 1
ATOM 843 C C . ILE A 1 108 ? -8.725 2.110 -4.752 1.00 97.19 108 ILE A C 1
ATOM 845 O O . ILE A 1 108 ? -9.914 1.994 -5.059 1.00 97.19 108 ILE A O 1
ATOM 849 N N . ARG A 1 109 ? -7.883 2.918 -5.394 1.00 96.88 109 ARG A N 1
ATOM 850 C CA . ARG A 1 109 ? -8.231 3.738 -6.557 1.00 96.88 109 ARG A CA 1
ATOM 851 C C . ARG A 1 109 ? -7.405 3.311 -7.758 1.00 96.88 109 ARG A C 1
ATOM 853 O O . ARG A 1 109 ? -6.310 2.782 -7.616 1.00 96.88 109 ARG A O 1
ATOM 860 N N . PHE A 1 110 ? -7.935 3.534 -8.951 1.00 96.06 110 PHE A N 1
ATOM 861 C CA . PHE A 1 110 ? -7.238 3.245 -10.201 1.00 96.06 110 PHE A CA 1
ATOM 862 C C . PHE A 1 110 ? -7.066 4.546 -10.972 1.00 96.06 110 PHE A C 1
ATOM 864 O O . PHE A 1 110 ? -8.029 5.304 -11.102 1.00 96.06 110 PHE A O 1
ATOM 871 N N . TYR A 1 111 ? -5.874 4.786 -11.516 1.00 93.38 111 TYR A N 1
ATOM 872 C CA . TYR A 1 111 ? -5.662 5.914 -12.422 1.00 93.38 111 TYR A CA 1
ATOM 873 C C . TYR A 1 111 ? -6.586 5.809 -13.645 1.00 93.38 111 TYR A C 1
ATOM 875 O O . TYR A 1 111 ? -6.902 4.708 -14.098 1.00 93.38 111 TYR A O 1
ATOM 883 N N . GLN A 1 112 ? -6.995 6.946 -14.221 1.00 89.75 112 GLN A N 1
ATOM 884 C CA . GLN A 1 112 ? -7.967 6.983 -15.329 1.00 89.75 112 GLN A CA 1
ATOM 885 C C . GLN A 1 112 ? -7.591 6.048 -16.495 1.00 89.75 112 GLN A C 1
ATOM 887 O O . GLN A 1 112 ? -8.440 5.335 -17.025 1.00 89.75 112 GLN A O 1
ATOM 892 N N . ASN A 1 113 ? -6.300 5.976 -16.834 1.00 88.88 113 ASN A N 1
ATOM 893 C CA . ASN A 1 113 ? -5.788 5.147 -17.932 1.00 88.88 113 ASN A CA 1
ATOM 894 C C . ASN A 1 113 ? -5.378 3.727 -17.511 1.00 88.88 113 ASN A C 1
ATOM 896 O O . ASN A 1 113 ? -4.935 2.941 -18.352 1.00 88.88 113 ASN A O 1
ATOM 900 N N . PHE A 1 114 ? -5.521 3.378 -16.231 1.00 91.81 114 PHE A N 1
ATOM 901 C CA . PHE A 1 114 ? -5.092 2.085 -15.705 1.00 91.81 114 PHE A CA 1
ATOM 902 C C . PHE A 1 114 ? -5.838 0.930 -16.372 1.00 91.81 114 PHE A C 1
ATOM 904 O O . PHE A 1 114 ? -5.214 -0.040 -16.780 1.00 91.81 114 PHE A O 1
ATOM 911 N N . ASN A 1 115 ? -7.155 1.052 -16.570 1.00 89.06 115 ASN A N 1
ATOM 912 C CA . ASN A 1 115 ? -7.957 -0.022 -17.169 1.00 89.06 115 ASN A CA 1
ATOM 913 C C . ASN A 1 115 ? -7.518 -0.374 -18.599 1.00 89.06 115 ASN A C 1
ATOM 915 O O . ASN A 1 115 ? -7.589 -1.540 -18.976 1.00 89.06 115 ASN A O 1
ATOM 919 N N . LYS A 1 116 ? -7.059 0.613 -19.385 1.00 88.12 116 LYS A N 1
ATOM 920 C CA . LYS A 1 116 ? -6.521 0.364 -20.730 1.00 88.12 116 LYS A CA 1
ATOM 921 C C . LYS A 1 116 ? -5.230 -0.453 -20.634 1.00 88.12 116 LYS A C 1
ATOM 923 O O . LYS A 1 116 ? -5.156 -1.532 -21.204 1.00 88.12 116 LYS A O 1
ATOM 928 N N . ARG A 1 117 ? -4.280 0.010 -19.815 1.00 88.56 117 ARG A N 1
ATOM 929 C CA . ARG A 1 117 ? -2.983 -0.656 -19.598 1.00 88.56 117 ARG A CA 1
ATOM 930 C C . ARG A 1 117 ? -3.108 -2.036 -18.960 1.00 88.56 117 ARG A C 1
ATOM 932 O O . ARG A 1 117 ? -2.279 -2.903 -19.196 1.00 88.56 117 ARG A O 1
ATOM 939 N N . LEU A 1 118 ? -4.145 -2.245 -18.155 1.00 92.06 118 LEU A N 1
ATOM 940 C CA . LEU A 1 118 ? -4.402 -3.521 -17.505 1.00 92.06 118 LEU A CA 1
ATOM 941 C C . LEU A 1 118 ? -4.697 -4.634 -18.522 1.00 92.06 118 LEU A C 1
ATOM 943 O O . LEU A 1 118 ? -4.293 -5.777 -18.321 1.00 92.06 118 LEU A O 1
ATOM 947 N N . ALA A 1 119 ? -5.371 -4.296 -19.628 1.00 89.06 119 ALA A N 1
ATOM 948 C CA . ALA A 1 119 ? -5.575 -5.231 -20.729 1.00 89.06 119 ALA A CA 1
ATOM 949 C C . ALA A 1 119 ? -4.250 -5.567 -21.432 1.00 89.06 119 ALA A C 1
ATOM 951 O O . ALA A 1 119 ? -4.012 -6.728 -21.759 1.00 89.06 119 ALA A O 1
ATOM 952 N N . ASP A 1 120 ? -3.374 -4.576 -21.599 1.00 90.31 120 ASP A N 1
ATOM 953 C CA . ASP A 1 120 ? -2.063 -4.740 -22.239 1.00 90.31 120 ASP A CA 1
ATOM 954 C C . ASP A 1 120 ? -1.098 -5.579 -21.380 1.00 90.31 120 ASP A C 1
ATOM 956 O O . ASP A 1 120 ? -0.206 -6.233 -21.915 1.00 90.31 120 ASP A O 1
ATOM 960 N N . SER A 1 121 ? -1.298 -5.619 -20.055 1.00 92.56 121 SER A N 1
ATOM 961 C CA . SER A 1 121 ? -0.544 -6.482 -19.135 1.00 92.56 121 SER A CA 1
ATOM 962 C C . SER A 1 121 ? -1.177 -7.856 -18.898 1.00 92.56 121 SER A C 1
ATOM 964 O O . SER A 1 121 ? -0.624 -8.662 -18.145 1.00 92.56 121 SER A O 1
ATOM 966 N N . GLY A 1 122 ? -2.317 -8.144 -19.539 1.00 94.88 122 GLY A N 1
ATOM 967 C CA . GLY A 1 122 ? -2.995 -9.437 -19.450 1.00 94.88 122 GLY A CA 1
ATOM 968 C C . GLY A 1 122 ? -3.508 -9.785 -18.050 1.00 94.88 122 GLY A C 1
ATOM 969 O O . GLY A 1 122 ? -3.618 -10.965 -17.701 1.00 94.88 122 GLY A O 1
ATOM 970 N N . LEU A 1 123 ? -3.795 -8.761 -17.243 1.00 96.31 123 LEU A N 1
ATOM 971 C CA . LEU A 1 123 ? -4.299 -8.885 -15.880 1.00 96.31 123 LEU A CA 1
ATOM 972 C C . LEU A 1 123 ? -5.793 -8.564 -15.811 1.00 96.31 123 LEU A C 1
ATOM 974 O O . LEU A 1 123 ? -6.330 -7.752 -16.564 1.00 96.31 123 LEU A O 1
ATOM 978 N N . ARG A 1 124 ? -6.490 -9.174 -14.852 1.00 95.69 124 ARG A N 1
ATOM 979 C CA . ARG A 1 124 ? -7.876 -8.821 -14.520 1.00 95.69 124 ARG A CA 1
ATOM 980 C C . ARG A 1 124 ? -7.915 -7.850 -13.349 1.00 95.69 124 ARG A C 1
ATOM 982 O O . ARG A 1 124 ? -7.124 -7.941 -12.412 1.00 95.69 124 ARG A O 1
ATOM 989 N N . LYS A 1 125 ? -8.929 -6.980 -13.322 1.00 96.12 125 LYS A N 1
ATOM 990 C CA . LYS A 1 125 ? -9.156 -6.059 -12.192 1.00 96.12 125 LYS A CA 1
ATOM 991 C C . LYS A 1 125 ? -9.271 -6.801 -10.855 1.00 96.12 125 LYS A C 1
ATOM 993 O O . LYS A 1 125 ? -8.747 -6.331 -9.849 1.00 96.12 125 LYS 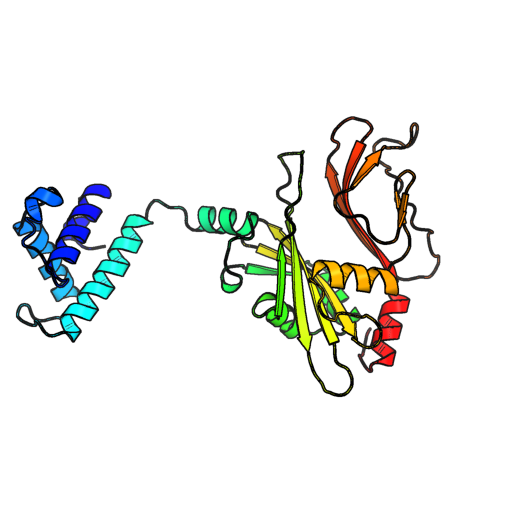A O 1
ATOM 998 N N . SER A 1 126 ? -9.894 -7.980 -10.858 1.00 96.75 126 SER A N 1
ATOM 999 C CA . SER A 1 126 ? -10.007 -8.844 -9.679 1.00 96.75 126 SER A CA 1
ATOM 1000 C C . SER A 1 126 ? -8.654 -9.358 -9.179 1.00 96.75 126 SER A C 1
ATOM 1002 O O . SER A 1 126 ? -8.467 -9.465 -7.973 1.00 96.75 126 SER A O 1
ATOM 1004 N N . GLU A 1 127 ? -7.697 -9.650 -10.067 1.00 97.38 127 GLU A N 1
ATOM 1005 C CA . GLU A 1 127 ? -6.343 -10.071 -9.672 1.00 97.38 127 GLU A CA 1
ATOM 1006 C C . GLU A 1 127 ? -5.584 -8.920 -9.016 1.00 97.38 127 GLU A C 1
ATOM 1008 O O . GLU A 1 127 ? -4.951 -9.115 -7.980 1.00 97.38 127 GLU A O 1
ATOM 1013 N N . VAL A 1 128 ? -5.712 -7.708 -9.562 1.00 97.50 128 VAL A N 1
ATOM 1014 C CA . VAL A 1 128 ? -5.125 -6.499 -8.968 1.00 97.50 128 VAL A CA 1
ATOM 1015 C C . VAL A 1 128 ? -5.713 -6.243 -7.581 1.00 97.50 128 VAL A C 1
ATOM 1017 O O . VAL A 1 128 ? -4.974 -6.094 -6.614 1.00 97.50 128 VAL A O 1
ATOM 1020 N N . GLN A 1 129 ? -7.042 -6.266 -7.447 1.00 96.88 129 GLN A N 1
ATOM 1021 C CA . GLN A 1 129 ? -7.701 -6.082 -6.150 1.00 96.88 129 GLN A CA 1
ATOM 1022 C C . GLN A 1 129 ? -7.284 -7.152 -5.139 1.00 96.88 129 GLN A C 1
ATOM 1024 O O . GLN A 1 129 ? -6.957 -6.815 -4.002 1.00 96.88 129 GLN A O 1
ATOM 1029 N N . LYS A 1 130 ? -7.241 -8.424 -5.555 1.00 97.75 130 LYS A N 1
ATOM 1030 C CA . LYS A 1 130 ? -6.783 -9.526 -4.705 1.00 97.75 130 LYS A CA 1
ATOM 1031 C C . LYS A 1 130 ? -5.330 -9.335 -4.270 1.00 97.75 130 LYS A C 1
ATOM 1033 O O . LYS A 1 130 ? -5.017 -9.568 -3.113 1.00 97.75 130 LYS A O 1
ATOM 1038 N N . THR A 1 131 ? -4.464 -8.863 -5.163 1.00 98.25 131 THR A N 1
ATOM 1039 C CA . THR A 1 131 ? -3.048 -8.606 -4.857 1.00 98.25 131 THR A CA 1
ATOM 1040 C C . THR A 1 131 ? -2.871 -7.507 -3.809 1.00 98.25 131 THR A C 1
ATOM 1042 O O . THR A 1 131 ? -1.993 -7.621 -2.968 1.00 98.25 131 THR A O 1
ATOM 1045 N N . VAL A 1 132 ? -3.720 -6.473 -3.797 1.00 97.38 132 VAL A N 1
ATOM 1046 C CA . VAL A 1 132 ? -3.667 -5.426 -2.756 1.00 97.38 132 VAL A CA 1
ATOM 1047 C C . VAL A 1 132 ? -4.278 -5.889 -1.432 1.00 97.38 132 VAL A C 1
ATOM 1049 O O . VAL A 1 132 ? -3.772 -5.546 -0.366 1.00 97.38 132 VAL A O 1
ATOM 1052 N N . ARG A 1 133 ? -5.395 -6.625 -1.478 1.00 96.69 133 ARG A N 1
ATOM 1053 C CA . ARG A 1 133 ? -6.141 -7.031 -0.273 1.00 96.69 133 ARG A CA 1
ATOM 1054 C C . ARG A 1 133 ? -5.511 -8.217 0.449 1.00 96.69 133 ARG A C 1
ATOM 1056 O O . ARG A 1 133 ? -5.562 -8.278 1.671 1.00 96.69 133 ARG A O 1
ATOM 1063 N N . GLU A 1 134 ? -4.925 -9.132 -0.309 1.00 97.81 134 GLU A N 1
ATOM 1064 C CA . GLU A 1 134 ? -4.331 -10.380 0.167 1.00 97.81 134 GLU A CA 1
ATOM 1065 C C . GLU A 1 134 ? -2.935 -10.570 -0.457 1.00 97.81 134 GLU A C 1
ATOM 1067 O O . GLU A 1 134 ? -2.714 -11.569 -1.151 1.00 97.81 134 GLU A O 1
ATOM 1072 N N . PRO A 1 135 ? -1.993 -9.620 -0.305 1.00 98.25 135 PRO A N 1
ATOM 1073 C CA . PRO A 1 135 ? -0.651 -9.795 -0.842 1.00 98.25 135 PRO A CA 1
ATOM 1074 C C . PRO A 1 135 ? 0.057 -10.947 -0.132 1.00 98.25 135 PRO A C 1
ATOM 1076 O O . PRO A 1 135 ? -0.113 -11.148 1.070 1.00 98.25 135 PRO A O 1
ATOM 1079 N N . ASP A 1 136 ? 0.911 -11.652 -0.866 1.00 98.31 136 ASP A N 1
ATOM 1080 C CA . ASP A 1 136 ? 1.842 -12.599 -0.252 1.00 98.31 136 ASP A CA 1
ATOM 1081 C C . ASP A 1 136 ? 3.014 -11.838 0.394 1.00 98.31 136 ASP A C 1
ATOM 1083 O O . ASP A 1 136 ? 3.554 -12.263 1.412 1.00 98.31 136 ASP A O 1
ATOM 1087 N N . ALA A 1 137 ? 3.376 -10.679 -0.172 1.00 98.19 137 ALA A N 1
ATOM 1088 C CA . ALA A 1 137 ? 4.260 -9.700 0.449 1.00 98.19 137 ALA A CA 1
ATOM 1089 C C . ALA A 1 137 ? 3.940 -8.278 -0.041 1.00 98.19 137 ALA A C 1
ATOM 1091 O O . ALA A 1 137 ? 3.423 -8.069 -1.140 1.00 98.19 137 ALA A O 1
ATOM 1092 N N . PHE A 1 138 ? 4.267 -7.276 0.769 1.00 97.88 138 PHE A N 1
ATOM 1093 C CA . PHE A 1 138 ? 4.167 -5.871 0.386 1.00 97.88 138 PHE A CA 1
ATOM 1094 C C . PHE A 1 138 ? 5.293 -5.067 1.033 1.00 97.88 138 PHE A C 1
ATOM 1096 O O . PHE A 1 138 ? 5.846 -5.460 2.059 1.00 97.88 138 PHE A O 1
ATOM 1103 N N . GLU A 1 139 ? 5.657 -3.956 0.408 1.00 96.75 139 GLU A N 1
ATOM 1104 C CA . GLU A 1 139 ? 6.740 -3.093 0.862 1.00 96.75 139 GLU A CA 1
ATOM 1105 C C . GLU A 1 139 ? 6.334 -1.635 0.677 1.00 96.75 139 GLU A C 1
ATOM 1107 O O . GLU A 1 139 ? 5.986 -1.189 -0.416 1.00 96.75 139 GLU A O 1
ATOM 1112 N N . HIS A 1 140 ? 6.368 -0.883 1.768 1.00 94.88 140 HIS A N 1
ATOM 1113 C CA . HIS A 1 140 ? 6.101 0.544 1.775 1.00 94.88 140 HIS A CA 1
ATOM 1114 C C . HIS A 1 140 ? 7.427 1.292 1.733 1.00 94.88 140 HIS A C 1
ATOM 1116 O O . HIS A 1 140 ? 8.111 1.391 2.754 1.00 94.88 140 HIS A O 1
ATOM 1122 N N . LEU A 1 141 ? 7.774 1.853 0.575 1.00 89.94 141 LEU A N 1
ATOM 1123 C CA . LEU A 1 141 ? 8.934 2.723 0.492 1.00 89.94 141 LEU A CA 1
ATOM 1124 C C . LEU A 1 141 ? 8.610 4.037 1.199 1.00 89.94 141 LEU A C 1
ATOM 1126 O O . LEU A 1 141 ? 7.584 4.677 0.953 1.00 89.94 141 LEU A O 1
ATOM 1130 N N . LYS A 1 142 ? 9.489 4.415 2.123 1.00 80.94 142 LYS A N 1
ATOM 1131 C CA . LYS A 1 142 ? 9.466 5.715 2.785 1.00 80.94 142 LYS A CA 1
ATOM 1132 C C . LYS A 1 142 ? 10.555 6.544 2.129 1.00 80.94 142 LYS A C 1
ATOM 1134 O O . LYS A 1 142 ? 11.728 6.265 2.387 1.00 80.94 142 LYS A O 1
ATOM 1139 N N . PRO A 1 143 ? 10.207 7.525 1.283 1.00 68.75 143 PRO A N 1
ATOM 1140 C CA . PRO A 1 143 ? 11.206 8.444 0.797 1.00 68.75 143 PRO A CA 1
ATOM 1141 C C . PRO A 1 143 ? 11.937 9.087 1.960 1.00 68.75 143 PRO A C 1
ATOM 1143 O O . PRO A 1 143 ? 11.314 9.567 2.907 1.00 68.75 143 PRO A O 1
ATOM 1146 N N . ILE A 1 144 ? 13.258 9.153 1.863 1.00 67.44 144 ILE A N 1
ATOM 1147 C CA . ILE A 1 144 ? 14.046 10.056 2.697 1.00 67.44 144 ILE A CA 1
ATOM 1148 C C . ILE A 1 144 ? 13.960 11.440 2.037 1.00 67.44 144 ILE A C 1
ATOM 1150 O O . ILE A 1 144 ? 14.962 11.993 1.599 1.00 67.44 144 ILE A O 1
ATOM 1154 N N . THR A 1 145 ? 12.749 11.983 1.878 1.00 61.72 145 THR A N 1
ATOM 1155 C CA . THR A 1 145 ? 12.582 13.290 1.235 1.00 61.72 145 THR A CA 1
ATOM 1156 C C . THR A 1 145 ? 13.084 14.372 2.174 1.00 61.72 145 THR A C 1
ATOM 1158 O O . THR A 1 145 ? 12.554 14.563 3.270 1.00 61.72 145 THR A O 1
ATOM 1161 N N . TYR A 1 146 ? 14.091 15.119 1.723 1.00 60.31 146 TYR A N 1
ATOM 1162 C CA . TYR A 1 146 ? 14.567 16.319 2.418 1.00 60.31 146 TYR A CA 1
ATOM 1163 C C . TYR A 1 146 ? 13.622 17.512 2.217 1.00 60.31 146 TYR A C 1
ATOM 1165 O O . TYR A 1 146 ? 13.658 18.472 2.986 1.00 60.31 146 TYR A O 1
ATOM 1173 N N . VAL A 1 147 ? 12.764 17.450 1.195 1.00 59.81 147 VAL A N 1
ATOM 1174 C CA . VAL A 1 147 ? 11.784 18.487 0.872 1.00 59.81 147 VAL A CA 1
ATOM 1175 C C . VAL A 1 147 ? 10.448 18.113 1.516 1.00 59.81 147 VAL A C 1
ATOM 1177 O O . VAL A 1 147 ? 9.775 17.177 1.097 1.00 59.81 147 VAL A O 1
ATOM 1180 N N . ARG A 1 148 ? 10.082 18.849 2.570 1.00 55.78 148 ARG A N 1
ATOM 1181 C CA . ARG A 1 148 ? 8.953 18.579 3.486 1.00 55.78 148 ARG A CA 1
ATOM 1182 C C . ARG A 1 148 ? 7.557 18.523 2.850 1.00 55.78 148 ARG A C 1
ATOM 1184 O O . ARG A 1 148 ? 6.612 18.174 3.546 1.00 55.78 148 ARG A O 1
ATOM 1191 N N . GLU A 1 149 ? 7.401 18.907 1.587 1.00 59.22 149 GLU A N 1
ATOM 1192 C CA . GLU A 1 149 ? 6.087 19.272 1.040 1.00 59.22 149 GLU A CA 1
ATOM 1193 C C . GLU A 1 149 ? 5.415 18.184 0.201 1.00 59.22 149 GLU A C 1
ATOM 1195 O O . GLU A 1 149 ? 4.216 18.277 -0.054 1.00 59.22 149 GLU A O 1
ATOM 1200 N N . ARG A 1 150 ? 6.130 17.127 -0.208 1.00 62.59 150 ARG A N 1
ATOM 1201 C CA . ARG A 1 150 ? 5.516 16.025 -0.961 1.00 62.59 150 ARG A CA 1
ATOM 1202 C C . ARG A 1 150 ? 5.487 14.743 -0.149 1.00 62.59 150 ARG A C 1
ATOM 1204 O O . ARG A 1 150 ? 6.447 13.986 -0.108 1.00 62.59 150 ARG A O 1
ATOM 1211 N N . ASN A 1 151 ? 4.310 14.472 0.403 1.00 67.62 151 ASN A N 1
ATOM 1212 C CA . ASN A 1 151 ? 3.913 13.194 0.988 1.00 67.62 151 ASN A CA 1
ATOM 1213 C C . ASN A 1 151 ? 3.665 12.122 -0.093 1.00 67.62 151 ASN A C 1
ATOM 1215 O O . ASN A 1 151 ? 2.699 11.368 -0.022 1.00 67.62 151 ASN A O 1
ATOM 1219 N N . MET A 1 152 ? 4.500 12.050 -1.128 1.00 70.25 152 MET A N 1
ATOM 1220 C CA . MET A 1 152 ? 4.426 10.925 -2.057 1.00 70.25 152 MET A CA 1
ATOM 1221 C C . MET A 1 152 ? 5.040 9.715 -1.366 1.00 70.25 152 MET A C 1
ATOM 1223 O O . MET A 1 152 ? 6.081 9.814 -0.724 1.00 70.25 152 MET A O 1
ATOM 1227 N N . SER A 1 153 ? 4.376 8.570 -1.402 1.00 86.88 153 SER A N 1
ATOM 1228 C CA . SER A 1 153 ? 4.928 7.334 -0.859 1.00 86.88 153 SER A CA 1
ATOM 1229 C C . SER A 1 153 ? 4.562 6.192 -1.779 1.00 86.88 153 SER A C 1
ATOM 1231 O O . SER A 1 153 ? 3.395 6.000 -2.088 1.00 86.88 153 SER A O 1
ATOM 1233 N N . ILE A 1 154 ? 5.553 5.423 -2.203 1.00 92.25 154 ILE A N 1
ATOM 1234 C CA . ILE A 1 154 ? 5.336 4.317 -3.130 1.00 92.25 154 ILE A CA 1
ATOM 1235 C C . ILE A 1 154 ? 5.146 3.040 -2.322 1.00 92.25 154 ILE A C 1
ATOM 1237 O O . ILE A 1 154 ? 5.821 2.798 -1.317 1.00 92.25 154 ILE A O 1
ATOM 1241 N N . SER A 1 155 ? 4.207 2.213 -2.753 1.00 96.12 155 SER A N 1
ATOM 1242 C CA . SER A 1 155 ? 3.953 0.903 -2.169 1.00 96.12 155 SER A CA 1
ATOM 1243 C C . SER A 1 155 ? 4.014 -0.170 -3.243 1.00 96.12 155 SER A C 1
ATOM 1245 O O . SER A 1 155 ? 3.373 -0.050 -4.285 1.00 96.12 155 SER A O 1
ATOM 1247 N N . PHE A 1 156 ? 4.762 -1.230 -2.960 1.00 97.56 156 PHE A N 1
ATOM 1248 C CA . PHE A 1 156 ? 4.831 -2.426 -3.783 1.00 97.56 156 PHE A CA 1
ATOM 1249 C C . PHE A 1 156 ? 3.977 -3.520 -3.159 1.00 97.56 156 PHE A C 1
ATOM 1251 O O . PHE A 1 156 ? 4.064 -3.760 -1.955 1.00 97.56 156 PHE A O 1
ATOM 1258 N N . PHE A 1 157 ? 3.192 -4.210 -3.976 1.00 98.44 157 PHE A N 1
ATOM 1259 C CA . PHE A 1 157 ? 2.420 -5.380 -3.559 1.00 98.44 157 PHE A CA 1
ATOM 1260 C C . PHE A 1 157 ? 2.730 -6.533 -4.495 1.00 98.44 157 PHE A C 1
ATOM 1262 O O . PHE A 1 157 ? 2.759 -6.338 -5.710 1.00 98.44 157 PHE A O 1
ATOM 1269 N N . VAL A 1 158 ? 2.937 -7.725 -3.942 1.00 98.56 158 VAL A N 1
ATOM 1270 C CA . VAL A 1 158 ? 3.128 -8.938 -4.735 1.00 98.56 158 VAL A CA 1
ATOM 1271 C C . VAL A 1 158 ? 2.165 -10.029 -4.322 1.00 98.56 158 VAL A C 1
ATOM 1273 O O . VAL A 1 158 ? 1.885 -10.232 -3.139 1.00 98.56 158 VAL A O 1
ATOM 1276 N N . LYS A 1 159 ? 1.686 -10.763 -5.320 1.00 98.50 159 LYS A N 1
ATOM 1277 C CA . LYS A 1 159 ? 0.925 -11.989 -5.120 1.00 98.50 159 LYS A CA 1
ATOM 1278 C C . LYS A 1 159 ? 1.323 -13.036 -6.141 1.00 98.50 159 LYS A C 1
ATOM 1280 O O . LYS A 1 159 ? 1.365 -12.750 -7.335 1.00 98.50 159 LYS A O 1
ATOM 1285 N N . ASN A 1 160 ? 1.594 -14.244 -5.673 1.00 98.12 160 ASN A N 1
ATOM 1286 C CA . ASN A 1 160 ? 1.965 -15.376 -6.500 1.00 98.12 160 ASN A CA 1
ATOM 1287 C C . ASN A 1 160 ? 0.721 -16.168 -6.902 1.00 98.12 160 ASN A C 1
ATOM 1289 O O . ASN A 1 160 ? -0.189 -16.415 -6.108 1.00 98.12 160 ASN A O 1
ATOM 1293 N N . PHE A 1 161 ? 0.703 -16.590 -8.157 1.00 97.25 161 PHE A N 1
ATOM 1294 C CA . PHE A 1 161 ? -0.343 -17.395 -8.762 1.00 97.25 161 PHE A CA 1
ATOM 1295 C C . PHE A 1 161 ? 0.303 -18.668 -9.305 1.00 97.25 161 PHE A C 1
ATOM 1297 O O . PHE A 1 161 ? 0.958 -18.671 -10.349 1.00 97.25 161 PHE A O 1
ATOM 1304 N N . LEU A 1 162 ? 0.131 -19.758 -8.557 1.00 95.38 162 LEU A N 1
ATOM 1305 C CA . LEU A 1 162 ? 0.689 -21.066 -8.883 1.00 95.38 162 LEU A CA 1
ATOM 1306 C C . LEU A 1 162 ? -0.325 -21.850 -9.721 1.00 95.38 162 LEU A C 1
ATOM 1308 O O . LEU A 1 162 ? -1.225 -22.493 -9.185 1.00 95.38 162 LEU A O 1
ATOM 1312 N N . THR A 1 163 ? -0.218 -21.744 -11.045 1.00 91.56 163 THR A N 1
ATOM 1313 C CA . THR A 1 163 ? -1.152 -22.386 -11.992 1.00 91.56 163 THR A CA 1
ATOM 1314 C C . THR A 1 163 ? -0.636 -23.721 -12.539 1.00 91.56 163 THR A C 1
ATOM 1316 O O . THR A 1 163 ? -1.308 -24.369 -13.341 1.00 91.56 163 THR A O 1
ATOM 1319 N N . GLY A 1 164 ? 0.558 -24.148 -12.119 1.00 86.62 164 GLY A N 1
ATOM 1320 C CA . GLY A 1 164 ? 1.178 -25.414 -12.508 1.00 86.62 164 GLY A CA 1
ATOM 1321 C C . GLY A 1 164 ? 2.062 -25.288 -13.746 1.00 86.62 164 GLY A C 1
ATOM 1322 O O . GLY A 1 164 ? 3.253 -25.558 -13.652 1.00 86.62 164 GLY A O 1
ATOM 1323 N N . ARG A 1 165 ? 1.511 -24.866 -14.894 1.00 86.12 165 ARG A N 1
ATOM 1324 C CA . ARG A 1 165 ? 2.308 -24.706 -16.130 1.00 86.12 165 ARG A CA 1
ATOM 1325 C C . ARG A 1 165 ? 3.085 -23.396 -16.171 1.00 86.12 165 ARG A C 1
ATOM 1327 O O . ARG A 1 165 ? 4.271 -23.422 -16.457 1.00 86.12 165 ARG A O 1
ATOM 1334 N N . ASN A 1 166 ? 2.425 -22.283 -15.850 1.00 91.31 166 ASN A N 1
ATOM 1335 C CA . ASN A 1 166 ? 3.013 -20.949 -15.940 1.00 91.31 166 ASN A CA 1
ATOM 1336 C C . ASN A 1 166 ? 2.792 -20.229 -14.608 1.00 91.31 166 ASN A C 1
ATOM 1338 O O . ASN A 1 166 ? 1.811 -19.498 -14.439 1.00 91.31 166 ASN A O 1
ATOM 1342 N N . ASN A 1 167 ? 3.660 -20.489 -13.631 1.00 96.62 167 ASN A N 1
ATOM 1343 C CA . ASN A 1 167 ? 3.625 -19.757 -12.367 1.00 96.62 167 ASN A CA 1
ATOM 1344 C C . ASN A 1 167 ? 4.014 -18.298 -12.620 1.00 96.62 167 ASN A C 1
ATOM 1346 O O . ASN A 1 167 ? 4.961 -18.017 -13.357 1.00 96.62 167 ASN A O 1
ATOM 1350 N N . TYR A 1 168 ? 3.261 -17.374 -12.029 1.00 98.06 168 TYR A N 1
ATOM 1351 C CA . TYR A 1 168 ? 3.526 -15.949 -12.178 1.00 98.06 168 TYR A CA 1
ATOM 1352 C C . TYR A 1 168 ? 3.298 -15.187 -10.880 1.00 98.06 168 TYR A C 1
ATOM 1354 O O . TYR A 1 168 ? 2.536 -15.601 -10.007 1.00 98.06 168 TYR A O 1
ATOM 1362 N N . THR A 1 169 ? 3.944 -14.034 -10.775 1.00 98.38 169 THR A N 1
ATOM 1363 C CA . THR A 1 169 ? 3.711 -13.033 -9.740 1.00 98.38 169 THR A CA 1
ATOM 1364 C C . THR A 1 169 ? 3.000 -11.844 -10.362 1.00 98.38 169 THR A C 1
ATOM 1366 O O . THR A 1 169 ? 3.398 -11.351 -11.414 1.00 98.38 169 THR A O 1
ATOM 1369 N N . VAL A 1 170 ? 1.959 -11.351 -9.703 1.00 98.56 170 VAL A N 1
ATOM 1370 C CA . VAL A 1 170 ? 1.429 -10.014 -9.967 1.00 98.56 170 VAL A CA 1
ATOM 1371 C C . VAL A 1 170 ? 2.170 -9.045 -9.065 1.00 98.56 170 VAL A C 1
ATOM 1373 O O . VAL A 1 170 ? 2.092 -9.171 -7.846 1.00 98.56 170 VAL A O 1
ATOM 1376 N N . LEU A 1 171 ? 2.885 -8.099 -9.665 1.00 98.50 171 LEU A N 1
ATOM 1377 C CA . LEU A 1 171 ? 3.555 -6.996 -8.986 1.00 98.50 171 LEU A CA 1
ATOM 1378 C C . LEU A 1 171 ? 2.778 -5.708 -9.251 1.00 98.50 171 LEU A C 1
ATOM 1380 O O . LEU A 1 171 ? 2.590 -5.316 -10.402 1.00 98.50 171 LEU A O 1
ATOM 1384 N N . LEU A 1 172 ? 2.358 -5.029 -8.190 1.00 97.94 172 LEU A N 1
ATOM 1385 C CA . LEU A 1 172 ? 1.694 -3.733 -8.271 1.00 97.94 172 LEU A CA 1
ATOM 1386 C C . LEU A 1 172 ? 2.584 -2.639 -7.707 1.00 97.94 172 LEU A C 1
ATOM 1388 O O . LEU A 1 172 ? 3.225 -2.835 -6.674 1.00 97.94 172 LEU A O 1
ATOM 1392 N N . VAL A 1 173 ? 2.536 -1.476 -8.352 1.00 96.50 173 VAL A N 1
ATOM 1393 C CA . VAL A 1 173 ? 3.104 -0.230 -7.835 1.00 96.50 173 VAL A CA 1
ATOM 1394 C C . VAL A 1 173 ? 1.953 0.740 -7.616 1.00 96.50 173 VAL A C 1
ATOM 1396 O O . VAL A 1 173 ? 1.175 1.022 -8.536 1.00 96.50 173 VAL A O 1
ATOM 1399 N N . ALA A 1 174 ? 1.824 1.200 -6.377 1.00 96.00 174 ALA A N 1
ATOM 1400 C CA . ALA A 1 174 ? 0.765 2.093 -5.951 1.00 96.00 174 ALA A CA 1
ATOM 1401 C C . ALA A 1 174 ? 1.339 3.355 -5.320 1.00 96.00 174 ALA A C 1
ATOM 1403 O O . ALA A 1 174 ? 2.216 3.274 -4.453 1.00 96.00 174 ALA A O 1
ATOM 1404 N N . ASP A 1 175 ? 0.764 4.490 -5.693 1.00 93.62 175 ASP A N 1
ATOM 1405 C CA . ASP A 1 175 ? 0.987 5.743 -4.995 1.00 93.62 175 ASP A CA 1
ATOM 1406 C C . ASP A 1 175 ? 0.090 5.776 -3.767 1.00 93.62 175 ASP A C 1
ATOM 1408 O O . ASP A 1 175 ? -1.112 5.498 -3.815 1.00 93.62 175 ASP A O 1
ATOM 1412 N N . ARG A 1 176 ? 0.700 6.070 -2.628 1.00 92.88 176 ARG A N 1
ATOM 1413 C CA . ARG A 1 176 ? 0.023 6.188 -1.350 1.00 92.88 176 ARG A CA 1
ATOM 1414 C C . ARG A 1 176 ? -0.119 7.657 -1.005 1.00 92.88 176 ARG A C 1
ATOM 1416 O O . ARG A 1 176 ? 0.876 8.365 -0.851 1.00 92.88 176 ARG A O 1
ATOM 1423 N N . SER A 1 177 ? -1.368 8.069 -0.850 1.00 91.44 177 SER A N 1
ATOM 1424 C CA . SER A 1 177 ? -1.759 9.400 -0.406 1.00 91.44 177 SER A CA 1
ATOM 1425 C C . SER A 1 177 ? -2.836 9.228 0.653 1.00 91.44 177 SER A C 1
ATOM 1427 O O . SER A 1 177 ? -3.889 8.648 0.384 1.00 91.44 177 SER A O 1
ATOM 1429 N N . ASP A 1 178 ? -2.546 9.657 1.880 1.00 92.62 178 ASP A N 1
ATOM 1430 C CA . ASP A 1 178 ? -3.420 9.443 3.032 1.00 92.62 178 ASP A CA 1
ATOM 1431 C C . ASP A 1 178 ? -3.777 7.952 3.205 1.00 92.62 178 ASP A C 1
ATOM 1433 O O . ASP A 1 178 ? -2.896 7.112 3.377 1.00 92.62 178 ASP A O 1
ATOM 1437 N N . PHE A 1 179 ? -5.065 7.601 3.155 1.00 94.69 179 PHE A N 1
ATOM 1438 C CA . PHE A 1 179 ? -5.570 6.225 3.228 1.00 94.69 179 PHE A CA 1
ATOM 1439 C C . PHE A 1 179 ? -5.981 5.667 1.853 1.00 94.69 179 PHE A C 1
ATOM 1441 O O . PHE A 1 179 ? -6.675 4.649 1.780 1.00 94.69 179 PHE A O 1
ATOM 1448 N N . PHE A 1 180 ? -5.545 6.303 0.764 1.00 96.12 180 PHE A N 1
ATOM 1449 C CA . PHE A 1 180 ? -5.751 5.833 -0.602 1.00 96.12 180 PHE A CA 1
ATOM 1450 C C . PHE A 1 180 ? -4.517 5.092 -1.121 1.00 96.12 180 PHE A C 1
ATOM 1452 O O . PHE A 1 180 ? -3.379 5.503 -0.891 1.00 96.12 180 PHE A O 1
ATOM 1459 N N . LEU A 1 181 ? -4.762 3.999 -1.844 1.00 96.75 181 LEU A N 1
ATOM 1460 C CA . LEU A 1 181 ? -3.772 3.318 -2.675 1.00 96.75 181 LEU A CA 1
ATOM 1461 C C . LEU A 1 181 ? -4.181 3.502 -4.132 1.00 96.75 181 LEU A C 1
ATOM 1463 O O . LEU A 1 181 ? -5.098 2.834 -4.618 1.00 96.75 181 LEU A O 1
ATOM 1467 N N . GLU A 1 182 ? -3.520 4.425 -4.816 1.00 96.25 182 GLU A N 1
ATOM 1468 C CA . GLU A 1 182 ? -3.752 4.706 -6.224 1.00 96.25 182 GLU A CA 1
ATOM 1469 C C . GLU A 1 182 ? -2.883 3.784 -7.076 1.00 96.25 182 GLU A C 1
ATOM 1471 O O . GLU A 1 182 ? -1.669 3.940 -7.181 1.00 96.25 182 GLU A O 1
ATOM 1476 N N . ILE A 1 183 ? -3.506 2.773 -7.679 1.00 96.81 183 ILE A N 1
ATOM 1477 C CA . ILE A 1 183 ? -2.799 1.777 -8.478 1.00 96.81 183 ILE A CA 1
ATOM 1478 C C . ILE A 1 183 ? -2.506 2.371 -9.853 1.00 96.81 183 ILE A C 1
ATOM 1480 O O . ILE A 1 183 ? -3.400 2.505 -10.697 1.00 96.81 183 ILE A O 1
ATOM 1484 N N . GLY A 1 184 ? -1.245 2.745 -10.062 1.00 93.50 184 GLY A N 1
ATOM 1485 C CA . GLY A 1 184 ? -0.751 3.263 -11.336 1.00 93.50 184 GLY A CA 1
ATOM 1486 C C . GLY A 1 184 ? -0.262 2.165 -12.269 1.00 93.50 184 GLY A C 1
ATOM 1487 O O . GLY A 1 184 ? -0.329 2.324 -13.491 1.00 93.50 184 GLY A O 1
ATOM 1488 N N . GLN A 1 185 ? 0.229 1.055 -11.707 1.00 95.69 185 GLN A N 1
ATOM 1489 C CA . GLN A 1 185 ? 0.957 0.046 -12.470 1.00 95.69 185 GLN A CA 1
ATOM 1490 C C . GLN A 1 185 ? 0.723 -1.361 -11.936 1.00 95.69 185 GLN A C 1
ATOM 1492 O O . GLN A 1 185 ? 0.608 -1.578 -10.728 1.00 95.69 185 GLN A O 1
ATOM 1497 N N . ALA A 1 186 ? 0.663 -2.310 -12.864 1.00 97.56 186 ALA A N 1
ATOM 1498 C CA . ALA A 1 186 ? 0.447 -3.714 -12.576 1.00 97.56 186 ALA A CA 1
ATOM 1499 C C . ALA A 1 186 ? 1.138 -4.571 -13.633 1.00 97.56 186 ALA A C 1
ATOM 1501 O O . ALA A 1 186 ? 0.850 -4.441 -14.825 1.00 97.56 186 ALA A O 1
ATOM 1502 N N . TRP A 1 187 ? 2.015 -5.456 -13.177 1.00 97.94 187 TRP A N 1
ATOM 1503 C CA . TRP A 1 187 ? 2.864 -6.286 -14.017 1.00 97.94 187 TRP A CA 1
ATOM 1504 C C . TRP A 1 187 ? 2.647 -7.754 -13.673 1.00 97.94 187 TRP A C 1
ATOM 1506 O O . TRP A 1 187 ? 2.584 -8.127 -12.502 1.00 97.94 187 TRP A O 1
ATOM 1516 N N . LYS A 1 188 ? 2.520 -8.584 -14.703 1.00 98.06 188 LYS A N 1
ATOM 1517 C CA . LYS A 1 188 ? 2.426 -10.036 -14.618 1.00 98.06 188 LYS A CA 1
ATOM 1518 C C . LYS A 1 188 ? 3.791 -10.613 -14.971 1.00 98.06 188 LYS A C 1
ATOM 1520 O O . LYS A 1 188 ? 4.247 -10.479 -16.098 1.00 98.06 188 LYS A O 1
ATOM 1525 N N . ILE A 1 189 ? 4.449 -11.222 -13.998 1.00 98.19 189 ILE A N 1
ATOM 1526 C CA . ILE A 1 189 ? 5.852 -11.623 -14.081 1.00 98.19 189 ILE A CA 1
ATOM 1527 C C . ILE A 1 189 ? 5.929 -13.142 -14.029 1.00 98.19 189 ILE A C 1
ATOM 1529 O O . ILE A 1 189 ? 5.599 -13.731 -13.001 1.00 98.19 189 ILE A O 1
ATOM 1533 N N . TYR A 1 190 ? 6.356 -13.776 -15.116 1.00 98.06 190 TYR A N 1
ATOM 1534 C CA . TYR A 1 190 ? 6.540 -15.225 -15.162 1.00 98.06 190 TYR A CA 1
ATOM 1535 C C . TYR A 1 190 ? 7.862 -15.641 -14.512 1.00 98.06 190 TYR A C 1
ATOM 1537 O O . TYR A 1 190 ? 8.886 -14.979 -14.677 1.00 98.06 190 TYR A O 1
ATOM 1545 N N . HIS A 1 191 ? 7.812 -16.710 -13.712 1.00 97.31 191 HIS A N 1
ATOM 1546 C CA . HIS A 1 191 ? 8.922 -17.125 -12.838 1.00 97.31 191 HIS A CA 1
ATOM 1547 C C . HIS A 1 191 ? 10.094 -17.773 -13.583 1.00 97.31 191 HIS A C 1
ATOM 1549 O O . HIS A 1 191 ? 11.180 -17.888 -13.026 1.00 97.31 191 HIS A O 1
ATOM 1555 N N . ASP A 1 192 ? 9.877 -18.218 -14.816 1.00 96.88 192 ASP A N 1
ATOM 1556 C CA . ASP A 1 192 ? 10.904 -18.768 -15.704 1.00 96.88 192 ASP A CA 1
ATOM 1557 C C . ASP A 1 192 ? 11.694 -17.681 -16.450 1.00 96.88 192 ASP A C 1
ATOM 1559 O O . ASP A 1 192 ? 12.846 -17.906 -16.814 1.00 96.88 192 ASP A O 1
ATOM 1563 N N . GLU A 1 193 ? 11.113 -16.494 -16.639 1.00 97.69 193 GLU A N 1
ATOM 1564 C CA . GLU A 1 193 ? 11.805 -15.346 -17.233 1.00 97.69 193 GLU A CA 1
ATOM 1565 C C . GLU A 1 193 ? 12.454 -14.425 -16.198 1.00 97.69 193 GLU A C 1
ATOM 1567 O O . GLU A 1 193 ? 13.498 -13.830 -16.468 1.00 97.69 193 GLU A O 1
ATOM 1572 N N . VAL A 1 194 ? 11.847 -14.293 -15.018 1.00 97.81 194 VAL A N 1
ATOM 1573 C CA . VAL A 1 194 ? 12.351 -13.441 -13.939 1.00 97.81 194 VAL A CA 1
ATOM 1574 C C . VAL A 1 194 ? 12.443 -14.254 -12.661 1.00 97.81 194 VAL A C 1
ATOM 1576 O O . VAL A 1 194 ? 11.437 -14.720 -12.127 1.00 97.81 194 VAL A O 1
ATOM 1579 N N . ASP A 1 195 ? 13.651 -14.353 -12.112 1.00 96.56 195 ASP A N 1
ATOM 1580 C CA . ASP A 1 195 ? 13.839 -14.942 -10.793 1.00 96.56 195 ASP A CA 1
ATOM 1581 C C . ASP A 1 195 ? 13.208 -14.046 -9.715 1.00 96.56 195 ASP A C 1
ATOM 1583 O O . ASP A 1 195 ? 13.680 -12.936 -9.445 1.00 96.56 195 ASP A O 1
ATOM 1587 N N . VAL A 1 196 ? 12.150 -14.553 -9.087 1.00 96.38 196 VAL A N 1
ATOM 1588 C CA . VAL A 1 196 ? 11.424 -13.912 -7.979 1.00 96.38 196 VAL A CA 1
ATOM 1589 C C . VAL A 1 196 ? 11.667 -14.604 -6.633 1.00 96.38 196 VAL A C 1
ATOM 1591 O O . VAL A 1 196 ? 11.085 -14.224 -5.615 1.00 96.38 196 VAL A O 1
ATOM 1594 N N . THR A 1 197 ? 12.511 -15.634 -6.609 1.00 94.75 197 THR A N 1
ATOM 1595 C CA . THR A 1 197 ? 12.668 -16.527 -5.461 1.00 94.75 197 THR A CA 1
ATOM 1596 C C . THR A 1 197 ? 13.334 -15.798 -4.299 1.00 94.75 197 THR A C 1
ATOM 1598 O O . THR A 1 197 ? 14.415 -15.239 -4.452 1.00 94.75 197 THR A O 1
ATOM 1601 N N . GLN A 1 198 ? 12.704 -15.820 -3.119 1.00 90.12 198 GLN A N 1
ATOM 1602 C CA . GLN A 1 198 ? 13.231 -15.195 -1.892 1.00 90.12 198 GLN A CA 1
ATOM 1603 C C . GLN A 1 198 ? 13.546 -13.689 -2.029 1.00 90.12 198 GLN A C 1
ATOM 1605 O O . GLN A 1 198 ? 14.444 -13.175 -1.363 1.00 90.12 198 GLN A O 1
ATOM 1610 N N . LYS A 1 199 ? 12.810 -12.968 -2.885 1.00 95.50 199 LYS A N 1
ATOM 1611 C CA . LYS A 1 199 ? 12.982 -11.523 -3.093 1.00 95.50 199 LYS A CA 1
ATOM 1612 C C . LYS A 1 199 ? 11.893 -10.714 -2.396 1.00 95.50 199 LYS A C 1
ATOM 1614 O O . LYS A 1 199 ? 10.726 -11.103 -2.380 1.00 95.50 199 LYS A O 1
ATOM 1619 N N . THR A 1 200 ? 12.263 -9.551 -1.861 1.00 97.81 200 THR A N 1
ATOM 1620 C CA . THR A 1 200 ? 11.278 -8.548 -1.426 1.00 97.81 200 THR A CA 1
ATOM 1621 C C . THR A 1 200 ? 10.520 -7.984 -2.637 1.00 97.81 200 THR A C 1
ATOM 1623 O O . THR A 1 200 ? 11.030 -8.046 -3.760 1.00 97.81 200 THR A O 1
ATOM 1626 N N . PRO A 1 201 ? 9.331 -7.382 -2.456 1.00 98.00 201 PRO A N 1
ATOM 1627 C CA . PRO A 1 201 ? 8.579 -6.761 -3.550 1.00 98.00 201 PRO A CA 1
ATOM 1628 C C . PRO A 1 201 ? 9.410 -5.790 -4.402 1.00 98.00 201 PRO A C 1
ATOM 1630 O O . PRO A 1 201 ? 9.368 -5.834 -5.631 1.00 98.00 201 PRO A O 1
ATOM 1633 N N . HIS A 1 202 ? 10.228 -4.952 -3.767 1.00 96.62 202 HIS A N 1
ATOM 1634 C CA . HIS A 1 202 ? 11.111 -4.027 -4.470 1.00 96.62 202 HIS A CA 1
ATOM 1635 C C . HIS A 1 202 ? 12.273 -4.739 -5.189 1.00 96.62 202 HIS A C 1
ATOM 1637 O O . HIS A 1 202 ? 12.665 -4.334 -6.283 1.00 96.62 202 HIS A O 1
ATOM 1643 N N . GLN A 1 203 ? 12.815 -5.829 -4.636 1.00 97.44 203 GLN A N 1
ATOM 1644 C CA . GLN A 1 203 ? 13.813 -6.652 -5.333 1.00 97.44 203 GLN A CA 1
ATOM 1645 C C . GLN A 1 203 ? 13.220 -7.386 -6.545 1.00 97.44 203 GLN A C 1
ATOM 1647 O O . GLN A 1 203 ? 13.894 -7.492 -7.568 1.00 97.44 203 GLN A O 1
ATOM 1652 N N . ILE A 1 204 ? 11.963 -7.838 -6.465 1.00 98.38 204 ILE A N 1
ATOM 1653 C CA . ILE A 1 204 ? 11.222 -8.393 -7.609 1.00 98.38 204 ILE A CA 1
ATOM 1654 C C . ILE A 1 204 ? 11.079 -7.327 -8.694 1.00 98.38 204 ILE A C 1
ATOM 1656 O O . ILE A 1 204 ? 11.338 -7.604 -9.862 1.00 98.38 204 ILE A O 1
ATOM 1660 N N . PHE A 1 205 ? 10.742 -6.090 -8.316 1.00 97.81 205 PHE A N 1
ATOM 1661 C CA . PHE A 1 205 ? 10.671 -4.985 -9.268 1.00 97.81 205 PHE A CA 1
ATOM 1662 C C . PHE A 1 205 ? 12.014 -4.711 -9.960 1.00 97.81 205 PHE A C 1
ATOM 1664 O O . PHE A 1 205 ? 12.052 -4.529 -11.173 1.00 97.81 205 PHE A O 1
ATOM 1671 N N . LYS A 1 206 ? 13.131 -4.749 -9.224 1.00 97.56 206 LYS A N 1
ATOM 1672 C CA . LYS A 1 206 ? 14.474 -4.630 -9.818 1.00 97.56 206 LYS A CA 1
ATOM 1673 C C . LYS A 1 206 ? 14.770 -5.754 -10.805 1.00 97.56 206 LYS A C 1
ATOM 1675 O O . LYS A 1 206 ? 15.152 -5.461 -11.928 1.00 97.56 206 LYS A O 1
ATOM 1680 N N . ALA A 1 207 ? 14.520 -7.005 -10.420 1.00 98.25 207 ALA A N 1
ATOM 1681 C CA . ALA A 1 207 ? 14.726 -8.157 -11.297 1.00 98.25 207 ALA A CA 1
ATOM 1682 C C . ALA A 1 207 ? 13.861 -8.072 -12.569 1.00 98.25 207 ALA A C 1
ATOM 1684 O O . ALA A 1 207 ? 14.317 -8.392 -13.663 1.00 98.25 207 ALA A O 1
ATOM 1685 N N . PHE A 1 208 ? 12.629 -7.575 -12.441 1.00 98.31 208 PHE A N 1
ATOM 1686 C CA . PHE A 1 208 ? 11.761 -7.285 -13.578 1.00 98.31 208 PHE A CA 1
ATOM 1687 C C . PHE A 1 208 ? 12.370 -6.226 -14.510 1.00 98.31 208 PHE A C 1
ATOM 1689 O O . PHE A 1 208 ? 12.427 -6.431 -15.723 1.00 98.31 208 PHE A O 1
ATOM 1696 N N . LEU A 1 209 ? 12.880 -5.119 -13.962 1.00 97.81 209 LEU A N 1
ATOM 1697 C CA . LEU A 1 209 ? 13.567 -4.093 -14.748 1.00 97.81 209 LEU A CA 1
ATOM 1698 C C . LEU A 1 209 ? 14.890 -4.592 -15.342 1.00 97.81 209 LEU A C 1
ATOM 1700 O O . LEU A 1 209 ? 15.256 -4.161 -16.428 1.00 97.81 209 LEU A O 1
ATOM 1704 N N . ASP A 1 210 ? 15.593 -5.530 -14.717 1.00 97.69 210 ASP A N 1
ATOM 1705 C CA . ASP A 1 210 ? 16.798 -6.119 -15.310 1.00 97.69 210 ASP A CA 1
ATOM 1706 C C . ASP A 1 210 ? 16.472 -6.835 -16.631 1.00 97.69 210 ASP A C 1
ATOM 1708 O O . ASP A 1 210 ? 17.222 -6.711 -17.607 1.00 97.69 210 ASP A O 1
ATOM 1712 N N . VAL A 1 211 ? 15.306 -7.486 -16.712 1.00 98.12 211 VAL A N 1
ATOM 1713 C CA . VAL A 1 211 ? 14.840 -8.183 -17.918 1.00 98.12 211 VAL A CA 1
ATOM 1714 C C . VAL A 1 211 ? 14.188 -7.231 -18.923 1.00 98.12 211 VAL A C 1
ATOM 1716 O O . VAL A 1 211 ? 14.613 -7.203 -20.080 1.00 98.12 211 VAL A O 1
ATOM 1719 N N . TYR A 1 212 ? 13.193 -6.437 -18.520 1.00 97.50 212 TYR A N 1
ATOM 1720 C CA . TYR A 1 212 ? 12.376 -5.627 -19.445 1.00 97.50 212 TYR A CA 1
ATOM 1721 C C . TYR A 1 212 ? 12.690 -4.130 -19.420 1.00 97.50 212 TYR A C 1
ATOM 1723 O O . TYR A 1 212 ? 12.125 -3.367 -20.194 1.00 97.50 212 TYR A O 1
ATOM 1731 N N . GLY A 1 213 ? 13.566 -3.679 -18.528 1.00 96.06 213 GLY A N 1
ATOM 1732 C CA . GLY A 1 213 ? 13.927 -2.274 -18.417 1.00 96.06 213 GLY A CA 1
ATOM 1733 C C . GLY A 1 213 ? 14.913 -1.825 -19.493 1.00 96.06 213 GLY A C 1
ATOM 1734 O O . GLY A 1 213 ? 15.785 -2.595 -19.921 1.00 96.06 213 GLY A O 1
ATOM 1735 N N . ILE A 1 214 ? 14.795 -0.555 -19.877 1.00 94.88 214 ILE A N 1
ATOM 1736 C CA . ILE A 1 214 ? 15.716 0.144 -20.781 1.00 94.88 214 ILE A CA 1
ATOM 1737 C C . ILE A 1 214 ? 16.688 0.976 -19.941 1.00 94.88 214 ILE A C 1
ATOM 1739 O O . ILE A 1 214 ? 16.285 1.615 -18.966 1.00 94.88 214 ILE A O 1
ATOM 1743 N N . ASP A 1 215 ? 17.970 0.974 -20.310 1.00 94.25 215 ASP A N 1
ATOM 1744 C CA . ASP A 1 215 ? 18.959 1.838 -19.669 1.00 94.25 215 ASP A CA 1
ATOM 1745 C C . ASP A 1 215 ? 18.624 3.313 -19.905 1.00 94.25 215 ASP A C 1
ATOM 1747 O O . ASP A 1 215 ? 18.455 3.760 -21.042 1.00 94.25 215 ASP A O 1
ATOM 1751 N N . ILE A 1 216 ? 18.563 4.080 -18.817 1.00 92.44 216 ILE A N 1
ATOM 1752 C CA . ILE A 1 216 ? 18.365 5.527 -18.863 1.00 92.44 216 ILE A CA 1
ATOM 1753 C C . ILE A 1 216 ? 19.573 6.243 -18.293 1.00 92.44 216 ILE A C 1
ATOM 1755 O O . ILE A 1 216 ? 20.194 5.787 -17.329 1.00 92.44 216 ILE A O 1
ATOM 1759 N N . THR A 1 217 ? 19.889 7.391 -18.885 1.00 90.12 217 THR A N 1
ATOM 1760 C CA . THR A 1 217 ? 20.976 8.247 -18.416 1.00 90.12 217 THR A CA 1
ATOM 1761 C C . THR A 1 217 ? 20.409 9.462 -17.694 1.00 90.12 217 THR A C 1
ATOM 1763 O O . THR A 1 217 ? 19.599 10.201 -18.248 1.00 90.12 217 THR A O 1
ATOM 1766 N N . MET A 1 218 ? 20.841 9.670 -16.448 1.00 86.81 218 MET A N 1
ATOM 1767 C CA . MET A 1 218 ? 20.521 10.859 -15.653 1.00 86.81 218 MET A CA 1
ATOM 1768 C C . MET A 1 218 ? 21.816 11.427 -15.065 1.00 86.81 218 MET A C 1
ATOM 1770 O O . MET A 1 218 ? 22.493 10.788 -14.250 1.00 86.81 218 MET A O 1
ATOM 1774 N N . GLY A 1 219 ? 22.192 12.635 -15.489 1.00 87.56 219 GLY A N 1
ATOM 1775 C CA . GLY A 1 219 ? 23.500 13.206 -15.170 1.00 87.56 219 GLY A CA 1
ATOM 1776 C C . GLY A 1 219 ? 24.632 12.361 -15.767 1.00 87.56 219 GLY A C 1
ATOM 1777 O O . GLY A 1 219 ? 24.715 12.199 -16.977 1.00 87.56 219 GLY A O 1
ATOM 1778 N N . LYS A 1 220 ? 25.509 11.809 -14.918 1.00 88.88 220 LYS A N 1
ATOM 1779 C CA . LYS A 1 220 ? 26.649 10.961 -15.334 1.00 88.88 220 LYS A CA 1
ATOM 1780 C C . LYS A 1 220 ? 26.428 9.461 -15.115 1.00 88.88 220 LYS A C 1
ATOM 1782 O O . LYS A 1 220 ? 27.380 8.689 -15.190 1.00 88.88 220 LYS A O 1
ATOM 1787 N N . LYS A 1 221 ? 25.216 9.053 -14.740 1.00 91.81 221 LYS A N 1
ATOM 1788 C CA . LYS A 1 221 ? 24.900 7.658 -14.429 1.00 91.81 221 LYS A CA 1
ATOM 1789 C C . LYS A 1 221 ? 23.973 7.096 -15.490 1.00 91.81 221 LYS A C 1
ATOM 1791 O O . LYS A 1 221 ? 22.998 7.757 -15.837 1.00 91.81 221 LYS A O 1
ATOM 1796 N N . THR A 1 222 ? 24.241 5.866 -15.906 1.00 93.44 222 THR A N 1
ATOM 1797 C CA . THR A 1 222 ? 23.391 5.092 -16.811 1.00 93.44 222 THR A CA 1
ATOM 1798 C C . THR A 1 222 ? 23.020 3.785 -16.129 1.00 93.44 222 THR A C 1
ATOM 1800 O O . THR A 1 222 ? 23.904 3.075 -15.651 1.00 93.44 222 THR A O 1
ATOM 1803 N N . LYS A 1 223 ? 21.720 3.515 -16.012 1.00 95.75 223 LYS A N 1
ATOM 1804 C CA . LYS A 1 223 ? 21.173 2.286 -15.419 1.00 95.75 223 LYS A CA 1
ATOM 1805 C C . LYS A 1 223 ? 19.685 2.160 -15.726 1.00 95.75 223 LYS A C 1
ATOM 1807 O O . LYS A 1 223 ? 19.038 3.152 -16.046 1.00 95.75 223 LYS A O 1
ATOM 1812 N N . LYS A 1 224 ? 19.122 0.973 -15.521 1.00 95.62 224 LYS A N 1
ATOM 1813 C CA . LYS A 1 224 ? 17.690 0.696 -15.734 1.00 95.62 224 LYS A CA 1
ATOM 1814 C C . LYS A 1 224 ? 16.760 1.251 -14.657 1.00 95.62 224 LYS A C 1
ATOM 1816 O O . LYS A 1 224 ? 15.587 1.499 -14.924 1.00 95.62 224 LYS A O 1
ATOM 1821 N N . TYR A 1 225 ? 17.270 1.438 -13.436 1.00 96.12 225 TYR A N 1
ATOM 1822 C CA . TYR A 1 225 ? 16.458 1.885 -12.307 1.00 96.12 225 TYR A CA 1
ATOM 1823 C C . TYR A 1 225 ? 17.182 2.866 -11.390 1.00 96.12 225 TYR A C 1
ATOM 1825 O O . TYR A 1 225 ? 18.192 2.551 -10.750 1.00 96.12 225 TYR A O 1
ATOM 1833 N N . PHE A 1 226 ? 16.623 4.066 -11.280 1.00 93.81 226 PHE A N 1
ATOM 1834 C CA . PHE A 1 226 ? 16.965 5.058 -10.272 1.00 93.81 226 PHE A CA 1
ATOM 1835 C C . PHE A 1 226 ? 15.998 4.944 -9.105 1.00 93.81 226 PHE A C 1
ATOM 1837 O O . PHE A 1 226 ? 14.795 4.960 -9.318 1.00 93.81 226 PHE A O 1
ATOM 1844 N N . ASN A 1 227 ? 16.527 4.827 -7.887 1.00 92.62 227 ASN A N 1
ATOM 1845 C CA . ASN A 1 227 ? 15.742 4.772 -6.660 1.00 92.62 227 ASN A CA 1
ATOM 1846 C C . ASN A 1 227 ? 16.450 5.584 -5.578 1.00 92.62 227 ASN A C 1
ATOM 1848 O O . ASN A 1 227 ? 17.578 5.243 -5.219 1.00 92.62 227 ASN A O 1
ATOM 1852 N N . HIS A 1 228 ? 15.800 6.638 -5.093 1.00 89.50 228 HIS A N 1
ATOM 1853 C CA . HIS A 1 228 ? 16.317 7.577 -4.095 1.00 89.50 228 HIS A CA 1
ATOM 1854 C C . HIS A 1 228 ? 17.759 8.029 -4.358 1.00 89.50 228 HIS A C 1
ATOM 1856 O O . HIS A 1 228 ? 18.642 7.894 -3.510 1.00 89.50 228 HIS A O 1
ATOM 1862 N N . GLU A 1 229 ? 18.012 8.578 -5.546 1.00 90.94 229 GLU A N 1
ATOM 1863 C CA . GLU A 1 229 ? 19.337 9.078 -5.913 1.00 90.94 229 GLU A CA 1
ATOM 1864 C C . GLU A 1 229 ? 19.390 10.597 -6.032 1.00 90.94 229 GLU A C 1
ATOM 1866 O O . GLU A 1 229 ? 18.515 11.230 -6.616 1.00 90.94 229 GLU A O 1
ATOM 1871 N N . MET A 1 230 ? 20.481 11.179 -5.536 1.00 89.62 230 MET A N 1
ATOM 1872 C CA . MET A 1 230 ? 20.805 12.590 -5.735 1.00 89.62 230 MET A CA 1
ATOM 1873 C C . MET A 1 230 ? 21.609 12.745 -7.023 1.00 89.62 230 MET A C 1
ATOM 1875 O O . MET A 1 230 ? 22.755 12.291 -7.109 1.00 89.62 230 MET A O 1
ATOM 1879 N N . ILE A 1 231 ? 21.019 13.397 -8.021 1.00 90.06 231 ILE A N 1
ATOM 1880 C CA . ILE A 1 231 ? 21.634 13.617 -9.328 1.00 90.06 231 ILE A CA 1
ATOM 1881 C C . ILE A 1 231 ? 22.032 15.087 -9.447 1.00 90.06 231 ILE A C 1
ATOM 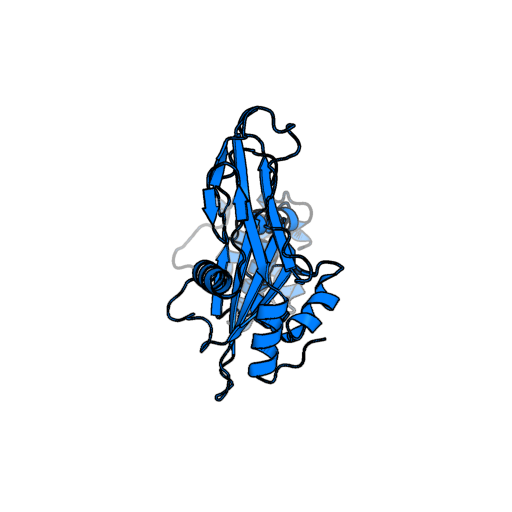1883 O O . ILE A 1 231 ? 21.201 15.985 -9.308 1.00 90.06 231 ILE A O 1
ATOM 1887 N N . LYS A 1 232 ? 23.323 15.339 -9.694 1.00 87.81 232 LYS A N 1
ATOM 1888 C CA . LYS A 1 232 ? 23.817 16.683 -10.018 1.00 87.81 232 LYS A CA 1
ATOM 1889 C C . LYS A 1 232 ? 23.369 17.055 -11.433 1.00 87.81 232 LYS A C 1
ATOM 1891 O O . LYS A 1 232 ? 23.609 16.274 -12.354 1.00 87.81 232 LYS A O 1
ATOM 1896 N N . GLN A 1 233 ? 22.755 18.225 -11.598 1.00 78.06 233 GLN A N 1
ATOM 1897 C CA . GLN A 1 233 ? 22.470 18.796 -12.913 1.00 78.06 233 GLN A CA 1
ATOM 1898 C C . GLN A 1 233 ? 23.776 19.075 -13.660 1.00 78.06 233 GLN A C 1
ATOM 1900 O O . GLN A 1 233 ? 24.798 19.424 -13.060 1.00 78.06 233 GLN A O 1
ATOM 1905 N N . ILE A 1 234 ? 23.744 18.895 -14.979 1.00 71.81 234 ILE A N 1
ATOM 1906 C CA . ILE A 1 234 ? 24.864 19.233 -15.850 1.00 71.81 234 ILE A CA 1
ATOM 1907 C C . ILE A 1 234 ? 24.815 20.753 -16.086 1.00 71.81 234 ILE A C 1
ATOM 1909 O O . ILE A 1 234 ? 23.772 21.262 -16.502 1.00 71.81 234 ILE A O 1
ATOM 1913 N N . PRO A 1 235 ? 25.904 21.501 -15.816 1.00 61.53 235 PRO A N 1
ATOM 1914 C CA . PRO A 1 235 ? 25.948 22.937 -16.075 1.00 61.53 235 PRO A CA 1
ATOM 1915 C C . PRO A 1 235 ? 25.577 23.237 -17.535 1.00 61.53 235 PRO A C 1
ATOM 1917 O O . PRO A 1 235 ? 26.117 22.603 -18.438 1.00 61.53 235 PRO A O 1
ATOM 1920 N N . ASN A 1 236 ? 24.685 24.210 -17.747 1.00 61.41 236 ASN A N 1
ATOM 1921 C CA . ASN A 1 236 ? 24.114 24.641 -19.038 1.00 61.41 236 ASN A CA 1
ATOM 1922 C C . ASN A 1 236 ? 22.933 23.827 -19.597 1.00 61.41 236 ASN A C 1
ATOM 1924 O O . ASN A 1 236 ? 22.370 24.236 -20.611 1.00 61.41 236 ASN A O 1
ATOM 1928 N N . GLU A 1 237 ? 22.477 22.758 -18.940 1.00 62.41 237 GLU A N 1
ATOM 1929 C CA . GLU A 1 237 ? 21.123 22.253 -19.195 1.00 62.41 237 GLU A CA 1
ATOM 1930 C C . GLU A 1 237 ? 20.123 23.171 -18.476 1.00 62.41 237 GLU A C 1
ATOM 1932 O O . GLU A 1 237 ? 20.271 23.472 -17.290 1.00 62.41 237 GLU A O 1
ATOM 1937 N N . THR A 1 238 ? 19.124 23.699 -19.189 1.00 54.28 238 THR A N 1
ATOM 1938 C CA . THR A 1 238 ? 18.104 24.562 -18.571 1.00 54.28 238 THR A CA 1
ATOM 1939 C C . THR A 1 238 ? 17.497 23.869 -17.349 1.00 54.28 238 THR A C 1
ATOM 1941 O O . THR A 1 238 ? 17.189 22.688 -17.426 1.00 54.28 238 THR A O 1
ATOM 1944 N N . LYS A 1 239 ? 17.245 24.590 -16.242 1.00 52.53 239 LYS A N 1
ATOM 1945 C CA . LYS A 1 239 ? 16.716 24.050 -14.959 1.00 52.53 239 LYS A CA 1
ATOM 1946 C C . LYS A 1 239 ? 15.496 23.111 -15.070 1.00 52.53 239 LYS A C 1
ATOM 1948 O O . LYS A 1 239 ? 15.175 22.422 -14.107 1.00 52.53 239 LYS A O 1
ATOM 1953 N N . LYS A 1 240 ? 14.797 23.103 -16.211 1.00 49.09 240 LYS A N 1
ATOM 1954 C CA . LYS A 1 240 ? 13.645 22.240 -16.523 1.00 49.09 240 LYS A CA 1
ATOM 1955 C C . LYS A 1 240 ? 13.995 20.928 -17.241 1.00 49.09 240 LYS A C 1
ATOM 1957 O O . LYS A 1 240 ? 13.108 20.102 -17.413 1.00 49.09 240 LYS A O 1
ATOM 1962 N N . SER A 1 241 ? 15.243 20.719 -17.641 1.00 49.78 241 SER A N 1
ATOM 1963 C CA . SER A 1 241 ? 15.710 19.518 -18.323 1.00 49.78 241 SER A CA 1
ATOM 1964 C C . SER A 1 241 ? 16.825 18.884 -17.502 1.00 49.78 241 SER A C 1
ATOM 1966 O O . SER A 1 241 ? 17.999 19.020 -17.820 1.00 49.78 241 SER A O 1
ATOM 1968 N N . ILE A 1 242 ? 16.475 18.131 -16.458 1.00 54.97 242 ILE A N 1
ATOM 1969 C CA . ILE A 1 242 ? 17.245 16.897 -16.278 1.00 54.97 242 ILE A CA 1
ATOM 1970 C C . ILE A 1 242 ? 16.890 16.115 -17.524 1.00 54.97 242 ILE A C 1
ATOM 1972 O O . ILE A 1 242 ? 15.755 15.651 -17.644 1.00 54.97 242 ILE A O 1
ATOM 1976 N N . THR A 1 243 ? 17.775 16.132 -18.513 1.00 56.19 243 THR A N 1
ATOM 1977 C CA . THR A 1 243 ? 17.460 15.539 -19.799 1.00 56.19 243 THR A CA 1
ATOM 1978 C C . THR A 1 243 ? 17.308 14.049 -19.552 1.00 56.19 243 THR A C 1
ATOM 1980 O O . THR A 1 243 ? 18.282 13.334 -19.332 1.00 56.19 243 THR A O 1
ATOM 1983 N N . PHE A 1 244 ? 16.059 13.593 -19.497 1.00 59.44 244 PHE A N 1
ATOM 1984 C CA . PHE A 1 244 ? 15.715 12.187 -19.485 1.00 59.44 244 PHE A CA 1
ATOM 1985 C C . PHE A 1 244 ? 16.078 11.653 -20.867 1.00 59.44 244 PHE A C 1
ATOM 1987 O O . PHE A 1 244 ? 15.265 11.639 -21.788 1.00 59.44 244 PHE A O 1
ATOM 1994 N N . GLN A 1 245 ? 17.354 11.319 -21.035 1.00 61.53 245 GLN A N 1
ATOM 1995 C CA . GLN A 1 245 ? 17.865 10.709 -22.247 1.00 61.53 245 GLN A CA 1
ATOM 1996 C C . GLN A 1 245 ? 17.623 9.214 -22.108 1.00 61.53 245 GLN A C 1
ATOM 1998 O O . GLN A 1 245 ? 18.505 8.434 -21.743 1.00 61.53 245 GLN A O 1
ATOM 2003 N N . ALA A 1 246 ? 16.379 8.827 -22.369 1.00 61.12 246 ALA A N 1
ATOM 2004 C CA . ALA A 1 246 ? 16.173 7.532 -22.974 1.00 61.12 246 ALA A CA 1
ATOM 2005 C C . ALA A 1 246 ? 16.847 7.606 -24.349 1.00 61.12 246 ALA A C 1
ATOM 2007 O O . ALA A 1 246 ? 16.635 8.612 -25.043 1.00 61.12 246 ALA A O 1
ATOM 2008 N N . PRO A 1 247 ? 17.622 6.603 -24.795 1.00 64.06 247 PRO A N 1
ATOM 2009 C CA . PRO A 1 247 ? 17.733 6.425 -26.232 1.00 64.06 247 PRO A CA 1
ATOM 2010 C C . PRO A 1 247 ? 16.286 6.416 -26.726 1.00 64.06 247 PRO A C 1
ATOM 2012 O O . PRO A 1 247 ? 15.491 5.604 -26.258 1.00 64.06 247 PRO A O 1
ATOM 2015 N N . LEU A 1 248 ? 15.894 7.401 -27.539 1.00 60.72 248 LEU A N 1
ATOM 2016 C CA . LEU A 1 248 ? 14.613 7.354 -28.228 1.00 60.72 248 LEU A CA 1
ATOM 2017 C C . LEU A 1 248 ? 14.722 6.122 -29.115 1.00 60.72 248 LEU A C 1
ATOM 2019 O O . LEU A 1 248 ? 15.254 6.203 -30.223 1.00 60.72 248 LEU A O 1
ATOM 2023 N N . VAL A 1 249 ? 14.340 4.966 -28.574 1.00 65.44 249 VAL A N 1
ATOM 2024 C CA . VAL A 1 249 ? 14.279 3.728 -29.324 1.00 65.44 249 VAL A CA 1
ATOM 2025 C C . VAL A 1 249 ? 13.105 3.959 -30.252 1.00 65.44 249 VAL A C 1
ATOM 2027 O O . VAL A 1 249 ? 11.945 3.859 -29.856 1.00 65.44 249 VAL A O 1
ATOM 2030 N N . LYS A 1 250 ? 13.422 4.464 -31.447 1.00 71.75 250 LYS A N 1
ATOM 2031 C CA . LYS A 1 250 ? 12.425 4.677 -32.484 1.00 71.75 250 LYS A CA 1
ATOM 2032 C C . LYS A 1 250 ? 11.703 3.348 -32.666 1.00 71.75 250 LYS A C 1
ATOM 2034 O O . LYS A 1 250 ? 12.346 2.302 -32.694 1.00 71.75 250 LYS A O 1
ATOM 2039 N N . ASP A 1 251 ? 10.382 3.432 -32.733 1.00 82.38 251 ASP A N 1
ATOM 2040 C CA . ASP A 1 251 ? 9.508 2.301 -33.036 1.00 82.38 251 ASP A CA 1
ATOM 2041 C C . ASP A 1 251 ? 9.374 1.238 -31.930 1.00 82.38 251 ASP A C 1
ATOM 2043 O O . ASP A 1 251 ? 8.905 0.143 -32.217 1.00 82.38 251 ASP A O 1
ATOM 2047 N N . VAL A 1 252 ? 9.718 1.558 -30.675 1.00 84.50 252 VAL A N 1
ATOM 2048 C CA . VAL A 1 252 ? 9.423 0.690 -29.519 1.00 84.50 252 VAL A CA 1
ATOM 2049 C C . VAL A 1 252 ? 8.375 1.332 -28.616 1.00 84.50 252 VAL A C 1
ATOM 2051 O O . VAL A 1 252 ? 8.512 2.487 -28.202 1.00 84.50 252 VAL A O 1
ATOM 2054 N N . GLU A 1 253 ? 7.319 0.587 -28.289 1.00 88.12 253 GLU A N 1
ATOM 2055 C CA . GLU A 1 253 ? 6.360 0.980 -27.261 1.00 88.12 253 GLU A CA 1
ATOM 2056 C C . GLU A 1 253 ? 7.045 0.902 -25.889 1.00 88.12 253 GLU A C 1
ATOM 2058 O O . GLU A 1 253 ? 7.604 -0.126 -25.506 1.00 88.12 253 GLU A O 1
ATOM 2063 N N . TYR A 1 254 ? 7.001 1.986 -25.112 1.00 88.88 254 TYR A N 1
ATOM 2064 C CA . TYR A 1 254 ? 7.602 2.013 -23.782 1.00 88.88 254 TYR A CA 1
ATOM 2065 C C . TYR A 1 254 ? 6.691 2.647 -22.737 1.00 88.88 254 TYR A C 1
ATOM 2067 O O . TYR A 1 254 ? 5.905 3.561 -23.000 1.00 88.88 254 TYR A O 1
ATOM 2075 N N . PHE A 1 255 ? 6.849 2.185 -21.501 1.00 88.12 255 PHE A N 1
ATOM 2076 C CA . PHE A 1 255 ? 6.291 2.823 -20.320 1.00 88.12 255 PHE A CA 1
ATOM 2077 C C . PHE A 1 255 ? 7.420 3.478 -19.539 1.00 88.12 255 PHE A C 1
ATOM 2079 O O . PHE A 1 255 ? 8.453 2.859 -19.316 1.00 88.12 255 PHE A O 1
ATOM 2086 N N . HIS A 1 256 ? 7.226 4.711 -19.086 1.00 89.50 256 HIS A N 1
ATOM 2087 C CA . HIS A 1 256 ? 8.183 5.380 -18.216 1.00 89.50 256 HIS A CA 1
ATOM 2088 C C . HIS A 1 256 ? 7.482 5.900 -16.966 1.00 89.50 256 HIS A C 1
ATOM 2090 O O . HIS A 1 256 ? 6.336 6.348 -17.022 1.00 89.50 256 HIS A O 1
ATOM 2096 N N . SER A 1 257 ? 8.199 5.860 -15.849 1.00 89.81 257 SER A N 1
ATOM 2097 C CA . SER A 1 257 ? 7.823 6.556 -14.623 1.00 89.81 257 SER A CA 1
ATOM 2098 C C . SER A 1 257 ? 9.028 7.336 -14.137 1.00 89.81 257 SER A C 1
ATOM 2100 O O . SER A 1 257 ? 10.135 6.796 -14.094 1.00 89.81 257 SER A O 1
ATOM 2102 N N . VAL A 1 258 ? 8.814 8.605 -13.801 1.00 88.94 258 VAL A N 1
ATOM 2103 C CA . VAL A 1 258 ? 9.843 9.466 -13.226 1.00 88.94 258 VAL A CA 1
ATOM 2104 C C . VAL A 1 258 ? 9.211 10.325 -12.146 1.00 88.94 258 VAL A C 1
ATOM 2106 O O . VAL A 1 258 ? 8.307 11.114 -12.412 1.00 88.94 258 VAL A O 1
ATOM 2109 N N . GLU A 1 259 ? 9.728 10.197 -10.933 1.00 86.62 259 GLU A N 1
ATOM 2110 C CA . GLU A 1 259 ? 9.307 10.969 -9.776 1.00 86.62 259 GLU A CA 1
ATOM 2111 C C . GLU A 1 259 ? 10.493 11.693 -9.160 1.00 86.62 259 GLU A C 1
ATOM 2113 O O . GLU A 1 259 ? 11.542 11.110 -8.867 1.00 86.62 259 GLU A O 1
ATOM 2118 N N . TYR A 1 260 ? 10.295 12.986 -8.927 1.00 85.50 260 TYR A N 1
ATOM 2119 C CA . TYR A 1 260 ? 11.291 13.873 -8.351 1.00 85.50 260 TYR A CA 1
ATOM 2120 C C . TYR A 1 260 ? 10.856 14.310 -6.951 1.00 85.50 260 TYR A C 1
ATOM 2122 O O . TYR A 1 260 ? 9.722 14.756 -6.762 1.00 85.50 260 TYR A O 1
ATOM 2130 N N . GLY A 1 261 ? 11.774 14.233 -5.986 1.00 76.06 261 GLY A N 1
ATOM 2131 C CA . GLY A 1 261 ? 11.564 14.688 -4.604 1.00 76.06 261 GLY A CA 1
ATOM 2132 C C . GLY A 1 261 ? 11.696 16.201 -4.426 1.00 76.06 261 GLY A C 1
ATOM 2133 O O . GLY A 1 261 ? 11.301 16.741 -3.399 1.00 76.06 261 GLY A O 1
ATOM 2134 N N . GLY A 1 262 ? 12.204 16.900 -5.444 1.00 73.00 262 GLY A N 1
ATOM 2135 C CA . GLY A 1 262 ? 12.444 18.341 -5.438 1.00 73.00 262 GLY A CA 1
ATOM 2136 C C . GLY A 1 262 ? 13.920 18.685 -5.635 1.00 73.00 262 GLY A C 1
ATOM 2137 O O . GLY A 1 262 ? 14.781 17.812 -5.768 1.00 73.00 262 GLY A O 1
ATOM 2138 N N . MET A 1 263 ? 14.210 19.985 -5.696 1.00 71.62 263 MET A N 1
ATOM 2139 C CA . MET A 1 263 ? 15.579 20.498 -5.755 1.00 71.62 263 MET A CA 1
ATOM 2140 C C . MET A 1 263 ? 16.078 20.733 -4.333 1.00 71.62 263 MET A C 1
ATOM 2142 O O . MET A 1 263 ? 15.468 21.503 -3.595 1.00 71.62 263 MET A O 1
ATOM 2146 N N . LYS A 1 264 ? 17.192 20.099 -3.953 1.00 67.19 264 LYS A N 1
ATOM 2147 C CA . LYS A 1 264 ? 17.832 20.383 -2.659 1.00 67.19 264 LYS A CA 1
ATOM 2148 C C . LYS A 1 264 ? 18.485 21.767 -2.693 1.00 67.19 264 LYS A C 1
ATOM 2150 O O . LYS A 1 264 ? 18.237 22.579 -1.813 1.00 67.19 264 LYS A O 1
ATOM 2155 N N . ASN A 1 265 ? 19.242 22.023 -3.765 1.00 74.00 265 ASN A N 1
ATOM 2156 C CA . ASN A 1 265 ? 19.868 23.297 -4.139 1.00 74.00 265 ASN A CA 1
ATOM 2157 C C . ASN A 1 265 ? 19.690 23.499 -5.663 1.00 74.00 265 ASN A C 1
ATOM 2159 O O . ASN A 1 265 ? 19.142 22.622 -6.329 1.00 74.00 265 ASN A O 1
ATOM 2163 N N . SER A 1 266 ? 20.192 24.600 -6.241 1.00 75.94 266 SER A N 1
ATOM 2164 C CA . SER A 1 266 ? 20.045 24.899 -7.680 1.00 75.94 266 SER A CA 1
ATOM 2165 C C . SER A 1 266 ? 20.552 23.808 -8.629 1.00 75.94 266 SER A C 1
ATOM 2167 O O . SER A 1 266 ? 20.056 23.738 -9.748 1.00 75.94 266 SER A O 1
ATOM 2169 N N . ASP A 1 267 ? 21.487 22.961 -8.179 1.00 84.62 267 ASP A N 1
ATOM 2170 C CA . ASP A 1 267 ? 22.237 22.050 -9.054 1.00 84.62 267 ASP A CA 1
ATOM 2171 C C . ASP A 1 267 ? 22.056 20.567 -8.684 1.00 84.62 267 ASP A C 1
ATOM 2173 O O . ASP A 1 267 ? 22.745 19.708 -9.232 1.00 84.62 267 ASP A O 1
ATOM 2177 N N . VAL A 1 268 ? 21.188 20.229 -7.720 1.00 85.44 268 VAL A N 1
ATOM 2178 C CA . VAL A 1 268 ? 20.974 18.837 -7.281 1.00 85.44 268 VAL A CA 1
ATOM 2179 C C . VAL A 1 268 ? 19.492 18.526 -7.211 1.00 85.44 268 VAL A C 1
ATOM 2181 O O . VAL A 1 268 ? 18.747 19.179 -6.475 1.00 85.44 268 VAL A O 1
ATOM 2184 N N . VAL A 1 269 ? 19.096 17.473 -7.918 1.00 85.69 269 VAL A N 1
ATOM 2185 C CA . VAL A 1 269 ? 17.731 16.957 -7.910 1.00 85.69 269 VAL A CA 1
ATOM 2186 C C . VAL A 1 269 ? 17.696 15.592 -7.247 1.00 85.69 269 VAL A C 1
ATOM 2188 O O . VAL A 1 269 ? 18.515 14.720 -7.538 1.00 85.69 269 VAL A O 1
ATOM 2191 N N . GLU A 1 270 ? 16.725 15.415 -6.360 1.00 86.56 270 GLU A N 1
ATOM 2192 C CA . GLU A 1 270 ? 16.389 14.115 -5.799 1.00 86.56 270 GLU A CA 1
ATOM 2193 C C . GLU A 1 270 ? 15.478 13.357 -6.771 1.00 86.56 270 GLU A C 1
ATOM 2195 O O . GLU A 1 270 ? 14.370 13.801 -7.076 1.00 86.56 270 GLU A O 1
ATOM 2200 N N . VAL A 1 271 ? 15.938 12.203 -7.248 1.00 88.31 271 VAL A N 1
ATOM 2201 C CA . VAL A 1 271 ? 15.139 11.247 -8.018 1.00 88.31 271 VAL A CA 1
ATOM 2202 C C . VAL A 1 271 ? 14.605 10.206 -7.043 1.00 88.31 271 VAL A C 1
ATOM 2204 O O . VAL A 1 271 ? 15.375 9.389 -6.537 1.00 88.31 271 VAL A O 1
ATOM 2207 N N . ILE A 1 272 ? 13.297 10.242 -6.776 1.00 88.06 272 ILE A N 1
ATOM 2208 C CA . ILE A 1 272 ? 12.615 9.261 -5.919 1.00 88.06 272 ILE A CA 1
ATOM 2209 C C . ILE A 1 272 ? 12.616 7.917 -6.634 1.00 88.06 272 ILE A C 1
ATOM 2211 O O . ILE A 1 272 ? 13.164 6.948 -6.120 1.00 88.06 272 ILE A O 1
ATOM 2215 N N . GLN A 1 273 ? 12.085 7.887 -7.855 1.00 91.44 273 GLN A N 1
ATOM 2216 C CA . GLN A 1 273 ? 12.184 6.737 -8.736 1.00 91.44 273 GLN A CA 1
ATOM 2217 C C . GLN A 1 273 ? 12.262 7.172 -10.197 1.00 91.44 273 GLN A C 1
ATOM 2219 O O . GLN A 1 273 ? 11.612 8.137 -10.589 1.00 91.44 273 GLN A O 1
ATOM 2224 N N . ALA A 1 274 ? 13.040 6.465 -11.014 1.00 93.00 274 ALA A N 1
ATOM 2225 C CA . ALA A 1 274 ? 12.981 6.608 -12.465 1.00 93.00 274 ALA A CA 1
ATOM 2226 C C . ALA A 1 274 ? 13.324 5.296 -13.172 1.00 93.00 274 ALA A C 1
ATOM 2228 O O . ALA A 1 274 ? 14.307 4.642 -12.818 1.00 93.00 274 ALA A O 1
ATOM 2229 N N . TYR A 1 275 ? 12.526 4.923 -14.169 1.00 95.19 275 TYR A N 1
ATOM 2230 C CA . TYR A 1 275 ? 12.758 3.758 -15.026 1.00 95.19 275 TYR A CA 1
ATOM 2231 C C . TYR A 1 275 ? 11.958 3.858 -16.325 1.00 95.19 275 TYR A C 1
ATOM 2233 O O . TYR A 1 275 ? 10.980 4.606 -16.427 1.00 95.19 275 TYR A O 1
ATOM 2241 N N . ILE A 1 276 ? 12.367 3.047 -17.297 1.00 94.62 276 ILE A N 1
ATOM 2242 C CA . ILE A 1 276 ? 11.625 2.769 -18.525 1.00 94.62 276 ILE A CA 1
ATOM 2243 C C . ILE A 1 276 ? 11.496 1.262 -18.673 1.00 94.62 276 ILE A C 1
ATOM 2245 O O . ILE A 1 276 ? 12.454 0.540 -18.409 1.00 94.62 276 ILE A O 1
ATOM 2249 N N . ILE A 1 277 ? 10.332 0.809 -19.118 1.00 95.00 277 ILE A N 1
ATOM 2250 C CA . ILE A 1 277 ? 10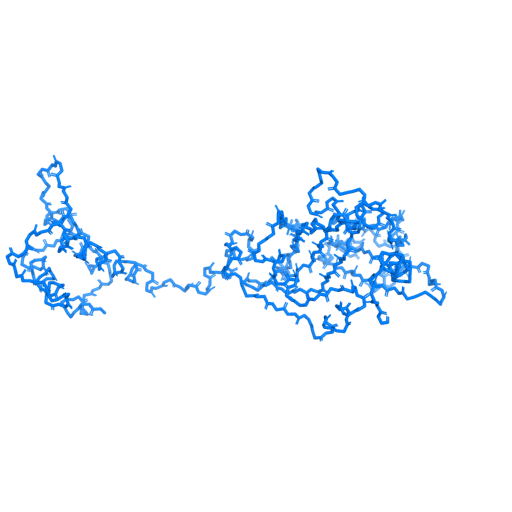.037 -0.574 -19.477 1.00 95.00 277 ILE A CA 1
ATOM 2251 C C . ILE A 1 277 ? 9.802 -0.630 -20.985 1.00 95.00 277 ILE A C 1
ATOM 2253 O O . ILE A 1 277 ? 9.009 0.151 -21.514 1.00 95.00 277 ILE A O 1
ATOM 2257 N N . ASP A 1 278 ? 10.475 -1.567 -21.640 1.00 95.19 278 ASP A N 1
ATOM 2258 C CA . ASP A 1 278 ? 10.227 -1.990 -23.015 1.00 95.19 278 ASP A CA 1
ATOM 2259 C C . ASP A 1 278 ? 8.928 -2.813 -23.053 1.00 95.19 278 ASP A C 1
ATOM 2261 O O . ASP A 1 278 ? 8.874 -3.956 -22.581 1.00 95.19 278 ASP A O 1
ATOM 2265 N N . ILE A 1 279 ? 7.846 -2.194 -23.534 1.00 95.00 279 ILE A N 1
ATOM 2266 C CA . ILE A 1 279 ? 6.510 -2.797 -23.522 1.00 95.00 279 ILE A CA 1
ATOM 2267 C C . ILE A 1 279 ? 6.378 -3.852 -24.610 1.00 95.00 279 ILE A C 1
ATOM 2269 O O . ILE A 1 279 ? 5.696 -4.848 -24.374 1.00 95.00 279 ILE A O 1
ATOM 2273 N N . ASP A 1 280 ? 7.060 -3.703 -25.742 1.00 94.50 280 ASP A N 1
ATOM 2274 C CA . ASP A 1 280 ? 7.045 -4.712 -26.802 1.00 94.50 280 ASP A CA 1
ATOM 2275 C C . ASP A 1 280 ? 7.695 -6.010 -26.321 1.00 94.50 280 ASP A C 1
ATOM 2277 O O . ASP A 1 280 ? 7.071 -7.076 -26.363 1.00 94.50 280 ASP A O 1
ATOM 2281 N N . LYS A 1 281 ? 8.894 -5.915 -25.728 1.00 96.00 281 LYS A N 1
ATOM 2282 C CA . LYS A 1 281 ? 9.585 -7.068 -25.136 1.00 96.00 281 LYS A CA 1
ATOM 2283 C C . LYS A 1 281 ? 8.745 -7.748 -24.054 1.00 96.00 281 LYS A C 1
ATOM 2285 O O . LYS A 1 281 ? 8.716 -8.980 -23.963 1.00 96.00 281 LYS A O 1
ATOM 2290 N N . TYR A 1 282 ? 8.066 -6.957 -23.226 1.00 97.19 282 TYR A N 1
ATOM 2291 C CA . TYR A 1 282 ? 7.179 -7.469 -22.186 1.00 97.19 282 TYR A CA 1
ATOM 2292 C C . TYR A 1 282 ? 5.917 -8.135 -22.767 1.00 97.19 282 TYR A C 1
ATOM 2294 O O . TYR A 1 282 ? 5.566 -9.242 -22.363 1.00 97.19 282 TYR A O 1
ATOM 2302 N N . LYS A 1 283 ? 5.259 -7.536 -23.765 1.00 96.44 283 LYS A N 1
ATOM 2303 C CA . LYS A 1 283 ? 4.101 -8.134 -24.453 1.00 96.44 283 LYS A CA 1
ATOM 2304 C C . LYS A 1 283 ? 4.465 -9.454 -25.129 1.00 96.44 283 LYS A C 1
ATOM 2306 O O . LYS A 1 283 ? 3.688 -10.406 -25.056 1.00 96.44 283 LYS A O 1
ATOM 2311 N N . ASP A 1 284 ? 5.647 -9.552 -25.730 1.00 96.81 284 ASP A N 1
ATOM 2312 C CA . ASP A 1 284 ? 6.129 -10.797 -26.330 1.00 96.81 284 ASP A CA 1
ATOM 2313 C C . ASP A 1 284 ? 6.333 -11.905 -25.297 1.00 96.81 284 ASP A C 1
ATOM 2315 O O . ASP A 1 284 ? 5.977 -13.057 -25.556 1.00 96.81 284 ASP A O 1
ATOM 2319 N N . SER A 1 285 ? 6.829 -11.564 -24.105 1.00 97.19 285 SER A N 1
ATOM 2320 C CA . SER A 1 285 ? 6.853 -12.489 -22.966 1.00 97.19 285 SER A CA 1
ATOM 2321 C C . SER A 1 285 ? 5.457 -12.988 -22.611 1.00 97.19 285 SER A C 1
ATOM 2323 O O . SER A 1 285 ? 5.224 -14.198 -22.547 1.00 97.19 285 SER A O 1
ATOM 2325 N N . LEU A 1 286 ? 4.491 -12.080 -22.458 1.00 97.06 286 LEU A N 1
ATOM 2326 C CA . LEU A 1 286 ? 3.117 -12.456 -22.132 1.00 97.06 286 LEU A CA 1
ATOM 2327 C C . LEU A 1 286 ? 2.521 -13.407 -23.183 1.00 97.06 286 LEU A C 1
ATOM 2329 O O . LEU A 1 286 ? 1.911 -14.418 -22.819 1.00 97.06 286 LEU A O 1
ATOM 2333 N N . ARG A 1 287 ? 2.760 -13.139 -24.474 1.00 96.88 287 ARG A N 1
ATOM 2334 C CA . ARG A 1 287 ? 2.315 -13.991 -25.590 1.00 96.88 287 ARG A CA 1
ATOM 2335 C C . ARG A 1 287 ? 2.955 -15.380 -25.554 1.00 96.88 287 ARG A C 1
ATOM 2337 O O . ARG A 1 287 ? 2.231 -16.362 -25.715 1.00 96.88 287 ARG A O 1
ATOM 2344 N N . ARG A 1 288 ? 4.267 -15.489 -25.287 1.00 96.94 288 ARG A N 1
ATOM 2345 C CA . ARG A 1 288 ? 4.964 -16.788 -25.137 1.00 96.94 288 ARG A CA 1
ATOM 2346 C C . ARG A 1 288 ? 4.335 -17.667 -24.055 1.00 96.94 288 ARG A C 1
ATOM 2348 O O . ARG A 1 288 ? 4.284 -18.883 -24.207 1.00 96.94 288 ARG A O 1
ATOM 2355 N N . HIS A 1 289 ? 3.777 -17.050 -23.018 1.00 96.75 289 HIS A N 1
ATOM 2356 C CA . HIS A 1 289 ? 3.101 -17.735 -21.917 1.00 96.75 289 HIS A CA 1
ATOM 2357 C C . HIS A 1 289 ? 1.587 -17.910 -22.113 1.00 96.75 289 HIS A C 1
ATOM 2359 O O . HIS A 1 289 ? 0.871 -18.253 -21.164 1.00 96.75 289 HIS A O 1
ATOM 2365 N N . GLY A 1 290 ? 1.078 -17.662 -23.324 1.00 95.50 290 GLY A N 1
ATOM 2366 C CA . GLY A 1 290 ? -0.334 -17.826 -23.670 1.00 95.50 290 GLY A CA 1
ATOM 2367 C C . GLY A 1 290 ? -1.260 -16.757 -23.084 1.00 95.50 290 GLY A C 1
ATOM 2368 O O . GLY A 1 290 ? -2.476 -16.944 -23.070 1.00 95.50 290 GLY A O 1
ATOM 2369 N N . THR A 1 291 ? -0.719 -15.641 -22.588 1.00 94.69 291 THR A N 1
ATOM 2370 C CA . THR A 1 291 ? -1.533 -14.500 -22.165 1.00 94.69 291 THR A CA 1
ATOM 2371 C C . THR A 1 291 ? -1.896 -13.653 -23.378 1.00 94.69 291 THR A C 1
ATOM 2373 O O . THR A 1 291 ? -1.033 -13.177 -24.113 1.00 94.69 291 THR A O 1
ATOM 2376 N N . LEU A 1 292 ? -3.198 -13.450 -23.575 1.00 90.25 292 LEU A N 1
ATOM 2377 C CA . LEU A 1 292 ? -3.714 -12.561 -24.608 1.00 90.25 292 LEU A CA 1
ATOM 2378 C C . LEU A 1 292 ? -3.511 -11.107 -24.176 1.00 90.25 292 LEU A C 1
ATOM 2380 O O . LEU A 1 292 ? -4.006 -10.695 -23.127 1.00 90.25 292 LEU A O 1
ATOM 2384 N N . VAL A 1 293 ? -2.808 -10.348 -25.008 1.00 89.69 293 VAL A N 1
ATOM 2385 C CA . VAL A 1 293 ? -2.573 -8.908 -24.852 1.00 89.69 293 VAL A CA 1
ATOM 2386 C C . VAL A 1 293 ? -3.084 -8.187 -26.093 1.00 89.69 293 VAL A C 1
ATOM 2388 O O . VAL A 1 293 ? -3.077 -8.769 -27.182 1.00 89.69 293 VAL A O 1
ATOM 2391 N N . LYS A 1 294 ? -3.574 -6.960 -25.915 1.00 81.12 294 LYS A N 1
ATOM 2392 C CA . LYS A 1 294 ? -4.056 -6.119 -27.015 1.00 81.12 294 LYS A CA 1
ATOM 2393 C C . LYS A 1 294 ? -2.925 -5.367 -27.714 1.00 81.12 294 LYS A C 1
ATOM 2395 O O . LYS A 1 294 ? -1.854 -5.146 -27.098 1.00 81.12 294 LYS A O 1
#

pLDDT: mean 90.04, std 10.65, range [49.09, 98.56]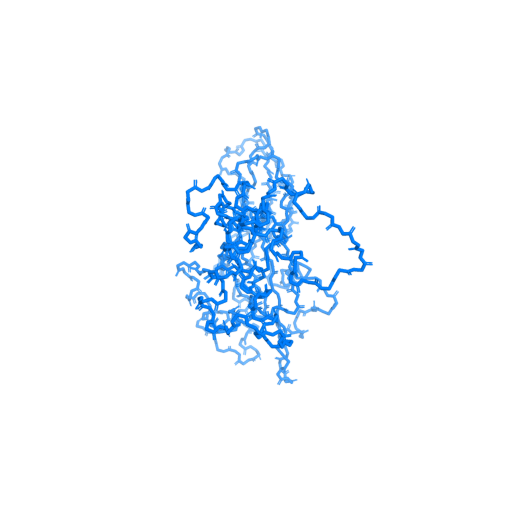

Secondary structure (DSSP, 8-state):
--GGGTTS-HHHHHHHHHHHHHHHSPPSS---HHHHHT--HHHHHHHHHHHHHHHT--TT---HHHHHHHHHHHHHHHHHHHTTTS-HHHHHHHHHHHT-S-GGGSEEEE-TTHHHHHHHTT--HHHHHHHHHS-SEEEE-----SSTT---EEEEEEEEE--SSS-EEEEEEEEEETTEEEEEEEEEEETTTS--TT--HHHHHHHHHHHHEEPEEETTEEESEEEEEEEEPPTTS-TT----B----TT--EEEEEEEEEEEETTEEEEEEEEEEEHHHHHHHHHHTT----

Foldseek 3Di:
DQPLPPPPDLLLSLLLLVLLLQVLDDDPDPDPSCVVSVHDPVSNVVRLVSLCVVVVHDPPPNDPVSSVSSNVVSVVVSVCSVCVVPPPLQVQQVCQLVVNHDLVQADEAEDPCRVVVCQQQLHDPVVVVCQSNPFPAKDKDDAPQPQPPDSWIKMWTWHWDCPPPWTWIKIWIFTTGRRYTYTHDIHTGTCVQFPPPPDHSVRSVVSLQVRFWAWWDQAHDTDAKDAFDKGFADPPDPLVDSPRDDVPPPPFDKDWDWDWSDAPDSGITTTRMTHMGRSVSRSVVCVVVVRDHD

Radius of gyration: 28.34 Å; chains: 1; bounding box: 61×50×80 Å

Sequence (294 aa):
MLQTLENKPTQEAKKVLAAVSTTVLPQPFDVDITSRYGTTEETVNSVLAEIRRKLGIAQNDHSRQAQSKIVDFLSNTLSEITFADVDKMAVRARLGQRGDLRLDLYEIRFYQNFNKRLADSGLRKSEVQKTVREPDAFEHLKPITYVRERNMSISFFVKNFLTGRNNYTVLLVADRSDFFLEIGQAWKIYHDEVDVTQKTPHQIFKAFLDVYGIDITMGKKTKKYFNHEMIKQIPNETKKSITFQAPLVKDVEYFHSVEYGGMKNSDVVEVIQAYIIDIDKYKDSLRRHGTLVK